Protein AF-A0A7L7MHA6-F1 (afdb_monomer_lite)

Structure (mmCIF, N/CA/C/O backbone):
data_AF-A0A7L7MHA6-F1
#
_entry.id   AF-A0A7L7MHA6-F1
#
loop_
_atom_site.group_PDB
_atom_site.id
_atom_site.type_symbol
_atom_site.label_atom_id
_atom_site.label_alt_id
_atom_site.label_comp_id
_atom_site.label_asym_id
_atom_site.label_entity_id
_atom_site.label_seq_id
_atom_site.pdbx_PDB_ins_code
_atom_site.Cartn_x
_atom_site.Cartn_y
_atom_site.Cartn_z
_atom_site.occupancy
_atom_site.B_iso_or_equiv
_atom_site.auth_seq_id
_atom_site.auth_comp_id
_atom_site.auth_asym_id
_atom_site.auth_atom_id
_atom_site.pdbx_PDB_model_num
ATOM 1 N N . MET A 1 1 ? -14.123 4.229 49.624 1.00 53.19 1 MET A N 1
ATOM 2 C CA . MET A 1 1 ? -13.532 3.189 50.498 1.00 53.19 1 MET A CA 1
ATOM 3 C C . MET A 1 1 ? -14.269 1.870 50.294 1.00 53.19 1 MET A C 1
ATOM 5 O O . MET A 1 1 ? -15.414 1.787 50.707 1.00 53.19 1 MET A O 1
ATOM 9 N N . ARG A 1 2 ? -13.639 0.883 49.641 1.00 53.72 2 ARG A N 1
ATOM 10 C CA . ARG A 1 2 ? -13.770 -0.579 49.857 1.00 53.72 2 ARG A CA 1
ATOM 11 C C . ARG A 1 2 ? -12.946 -1.279 48.768 1.00 53.72 2 ARG A C 1
ATOM 13 O O . ARG A 1 2 ? -13.326 -1.307 47.606 1.00 53.72 2 ARG A O 1
ATOM 20 N N . ARG A 1 3 ? -11.752 -1.736 49.157 1.00 49.34 3 ARG A N 1
ATOM 21 C CA . ARG A 1 3 ? -10.832 -2.539 48.341 1.00 49.34 3 ARG A CA 1
ATOM 22 C C . ARG A 1 3 ? -11.355 -3.977 48.310 1.00 49.34 3 ARG A C 1
ATOM 24 O O . ARG A 1 3 ? -11.508 -4.565 49.376 1.00 49.34 3 ARG A O 1
ATOM 31 N N . ALA A 1 4 ? -11.602 -4.529 47.125 1.00 61.78 4 ALA A N 1
ATOM 32 C CA . ALA A 1 4 ? -11.826 -5.961 46.944 1.00 61.78 4 ALA A CA 1
ATOM 33 C C . ALA A 1 4 ? -10.482 -6.647 46.658 1.00 61.78 4 ALA A C 1
ATOM 35 O O . ALA A 1 4 ? -9.673 -6.166 45.863 1.00 61.78 4 ALA A O 1
ATOM 36 N N . ALA A 1 5 ? -10.224 -7.715 47.406 1.00 61.81 5 ALA A N 1
ATOM 37 C CA . ALA A 1 5 ? -8.954 -8.414 47.489 1.00 61.81 5 ALA A CA 1
ATOM 38 C C . ALA A 1 5 ? -8.657 -9.245 46.231 1.00 61.81 5 ALA A C 1
ATOM 40 O O . ALA A 1 5 ? -9.537 -9.872 45.651 1.00 61.81 5 ALA A O 1
ATOM 41 N N . ARG A 1 6 ? -7.376 -9.247 45.849 1.00 57.44 6 ARG A N 1
ATOM 42 C CA . ARG A 1 6 ? -6.776 -10.094 44.814 1.00 57.44 6 ARG A CA 1
ATOM 43 C C . ARG A 1 6 ? -6.698 -11.545 45.293 1.00 57.44 6 ARG A C 1
ATOM 45 O O . ARG A 1 6 ? -6.154 -11.796 46.366 1.00 57.44 6 ARG A O 1
ATOM 52 N N . THR A 1 7 ? -7.127 -12.484 44.457 1.00 69.00 7 THR A N 1
ATOM 53 C CA . THR A 1 7 ? -6.889 -13.924 44.637 1.00 69.00 7 THR A CA 1
ATOM 54 C C . THR A 1 7 ? -5.651 -14.338 43.827 1.00 69.00 7 THR A C 1
ATOM 56 O O . THR A 1 7 ? -5.608 -14.042 42.633 1.00 69.00 7 THR A O 1
ATOM 59 N N . PRO A 1 8 ? -4.637 -15.005 44.411 1.00 58.53 8 PRO A N 1
ATOM 60 C CA . PRO A 1 8 ? -3.516 -15.553 43.653 1.00 58.53 8 PRO A CA 1
ATOM 61 C C . PRO A 1 8 ? -3.825 -16.994 43.217 1.00 58.53 8 PRO A C 1
ATOM 63 O O . PRO A 1 8 ? -3.957 -17.883 44.056 1.00 58.53 8 PRO A O 1
ATOM 66 N N . ALA A 1 9 ? -3.936 -17.233 41.907 1.00 61.09 9 ALA A N 1
ATOM 67 C CA . ALA A 1 9 ? -4.010 -18.583 41.348 1.00 61.09 9 ALA A CA 1
ATOM 68 C C . ALA A 1 9 ? -2.600 -19.137 41.076 1.00 61.09 9 ALA A C 1
ATOM 70 O O . ALA A 1 9 ? -1.682 -18.420 40.680 1.00 61.09 9 ALA A O 1
ATOM 71 N N . ALA A 1 10 ? -2.452 -20.420 41.383 1.00 62.38 10 ALA A N 1
ATOM 72 C CA . ALA A 1 10 ? -1.222 -21.138 41.667 1.00 62.38 10 ALA A CA 1
ATOM 73 C C . ALA A 1 10 ? -0.266 -21.327 40.473 1.00 62.38 10 ALA A C 1
ATOM 75 O O . ALA A 1 10 ? -0.674 -21.528 39.333 1.00 62.38 10 ALA A O 1
ATOM 76 N N . ARG A 1 11 ? 1.036 -21.334 40.791 1.00 56.84 11 ARG A N 1
ATOM 77 C CA . ARG A 1 11 ? 2.143 -21.756 39.921 1.00 56.84 11 ARG A CA 1
ATOM 78 C C . ARG A 1 11 ? 2.151 -23.280 39.772 1.00 56.84 11 ARG A C 1
ATOM 80 O O . ARG A 1 11 ? 2.326 -23.988 40.762 1.00 56.84 11 ARG A O 1
ATOM 87 N N . THR A 1 12 ? 2.057 -23.771 38.543 1.00 67.75 12 THR A N 1
ATOM 88 C CA . THR A 1 12 ? 2.271 -25.185 38.200 1.00 67.75 12 THR A CA 1
ATOM 89 C C . THR A 1 12 ? 3.776 -25.502 38.133 1.00 67.75 12 THR A C 1
ATOM 91 O O . THR A 1 12 ? 4.526 -24.721 37.541 1.00 67.75 12 THR A O 1
ATOM 94 N N . PRO A 1 13 ? 4.260 -26.612 38.724 1.00 58.75 13 PRO A N 1
ATOM 95 C CA . PRO A 1 13 ? 5.671 -26.986 38.681 1.00 58.75 13 PRO A CA 1
ATOM 96 C C . PRO A 1 13 ? 6.078 -27.648 37.353 1.00 58.75 13 PRO A C 1
ATOM 98 O O . PRO A 1 13 ? 5.330 -28.408 36.745 1.00 58.75 13 PRO A O 1
ATOM 101 N N . ALA A 1 14 ? 7.315 -27.354 36.947 1.00 57.66 14 ALA A N 1
ATOM 102 C CA . ALA A 1 14 ? 7.995 -27.835 35.752 1.00 57.66 14 ALA A CA 1
ATOM 103 C C . ALA A 1 14 ? 8.242 -29.356 35.761 1.00 57.66 14 ALA A C 1
ATOM 105 O O . ALA A 1 14 ? 8.833 -29.896 36.700 1.00 57.66 14 ALA A O 1
ATOM 106 N N . ALA A 1 15 ? 7.879 -30.030 34.668 1.00 62.50 15 ALA A N 1
ATOM 107 C CA . ALA A 1 15 ? 8.282 -31.405 34.401 1.00 62.50 15 ALA A CA 1
ATOM 108 C C . ALA A 1 15 ? 9.735 -31.431 33.896 1.00 62.50 15 ALA A C 1
ATOM 110 O O . ALA A 1 15 ? 10.049 -30.965 32.802 1.00 62.50 15 ALA A O 1
ATOM 111 N N . ARG A 1 16 ? 10.637 -31.963 34.726 1.00 61.16 16 ARG A N 1
ATOM 112 C CA . ARG A 1 16 ? 12.035 -32.242 34.381 1.00 61.16 16 ARG A CA 1
ATOM 113 C C . ARG A 1 16 ? 12.099 -33.526 33.555 1.00 61.16 16 ARG A C 1
ATOM 115 O O . ARG A 1 16 ? 11.860 -34.607 34.085 1.00 61.16 16 ARG A O 1
ATOM 122 N N . THR A 1 17 ? 12.449 -33.423 32.279 1.00 64.69 17 THR A N 1
ATOM 123 C CA . THR A 1 17 ? 12.765 -34.586 31.442 1.00 64.69 17 THR A CA 1
ATOM 124 C C . THR A 1 17 ? 14.089 -35.233 31.876 1.00 64.69 17 THR A C 1
ATOM 126 O O . THR A 1 17 ? 15.072 -34.517 32.095 1.00 64.69 17 THR A O 1
ATOM 129 N N . PRO A 1 18 ? 14.152 -36.571 32.001 1.00 63.28 18 PRO A N 1
ATOM 130 C CA . PRO A 1 18 ? 15.368 -37.279 32.382 1.00 63.28 18 PRO A CA 1
ATOM 131 C C . PRO A 1 18 ? 16.416 -37.255 31.261 1.00 63.28 18 PRO A C 1
ATOM 133 O O . PRO A 1 18 ? 16.149 -37.603 30.114 1.00 63.28 18 PRO A O 1
ATOM 136 N N . VAL A 1 19 ? 17.642 -36.875 31.627 1.00 62.72 19 VAL A N 1
ATOM 137 C CA . VAL A 1 19 ? 18.850 -36.974 30.798 1.00 62.72 19 VAL A CA 1
ATOM 138 C C . VAL A 1 19 ? 19.234 -38.448 30.659 1.00 62.72 19 VAL A C 1
ATOM 140 O O . VAL A 1 19 ? 19.739 -39.060 31.602 1.00 62.72 19 VAL A O 1
ATOM 143 N N . THR A 1 20 ? 19.026 -39.034 29.481 1.00 64.56 20 THR A N 1
ATOM 144 C CA . THR A 1 20 ? 19.555 -40.363 29.151 1.00 64.56 20 THR A CA 1
ATOM 145 C C . THR A 1 20 ? 21.064 -40.284 28.925 1.00 64.56 20 THR A 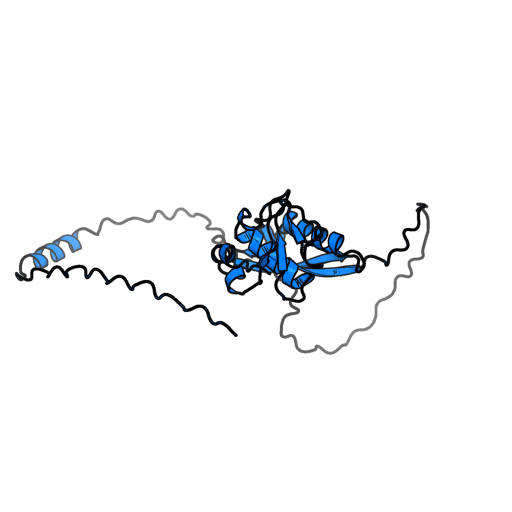C 1
ATOM 147 O O . THR A 1 20 ? 21.548 -39.603 28.018 1.00 64.56 20 THR A O 1
ATOM 150 N N . ARG A 1 21 ? 21.819 -40.984 29.780 1.00 59.03 21 ARG A N 1
ATOM 151 C CA . ARG A 1 21 ? 23.277 -41.130 29.702 1.00 59.03 21 ARG A CA 1
ATOM 152 C C . ARG A 1 21 ? 23.676 -41.912 28.447 1.00 59.03 21 ARG A C 1
ATOM 154 O O . ARG A 1 21 ? 23.156 -42.992 28.189 1.00 59.03 21 ARG A O 1
ATOM 161 N N . ARG A 1 22 ? 24.648 -41.372 27.708 1.00 59.47 22 ARG A N 1
ATOM 162 C CA . ARG A 1 22 ? 25.319 -42.027 26.576 1.00 59.47 22 ARG A CA 1
ATOM 163 C C . ARG A 1 22 ? 26.120 -43.249 27.057 1.00 59.47 22 ARG A C 1
ATOM 165 O O . ARG A 1 22 ? 26.897 -43.089 28.001 1.00 59.47 22 ARG A O 1
ATOM 172 N N . PRO A 1 23 ? 26.026 -44.423 26.408 1.00 57.78 23 PRO A N 1
ATOM 173 C CA . PRO A 1 23 ? 27.001 -45.481 26.616 1.00 57.78 23 PRO A CA 1
ATOM 174 C C . PRO A 1 23 ? 28.317 -45.124 25.910 1.00 57.78 23 PRO A C 1
ATOM 176 O O . PRO A 1 23 ? 28.360 -44.852 24.712 1.00 57.78 23 PRO A O 1
ATOM 179 N N . ALA A 1 24 ? 29.393 -45.107 26.692 1.00 62.38 24 ALA A N 1
ATOM 180 C CA . ALA A 1 24 ? 30.767 -45.096 26.215 1.00 62.38 24 ALA A CA 1
ATOM 181 C C . ALA A 1 24 ? 31.280 -46.535 26.036 1.00 62.38 24 ALA A C 1
ATOM 183 O O . ALA A 1 24 ? 30.787 -47.453 26.686 1.00 62.38 24 ALA A O 1
ATOM 184 N N . THR A 1 25 ? 32.368 -46.662 25.265 1.00 58.56 25 THR A N 1
ATOM 185 C CA . THR A 1 25 ? 33.245 -47.834 25.027 1.00 58.56 25 THR A CA 1
ATOM 186 C C . THR A 1 25 ? 32.768 -48.818 23.941 1.00 58.56 25 THR A C 1
ATOM 188 O O . THR A 1 25 ? 31.611 -49.194 23.914 1.00 58.56 25 THR A O 1
ATOM 191 N N . ARG A 1 26 ? 33.593 -49.270 22.978 1.00 57.97 26 ARG A N 1
ATOM 192 C CA . ARG A 1 26 ? 35.048 -49.525 22.976 1.00 57.97 26 ARG A CA 1
ATOM 193 C C . ARG A 1 26 ? 35.703 -49.235 21.604 1.00 57.97 26 ARG A C 1
ATOM 195 O O . ARG A 1 26 ? 35.241 -49.719 20.586 1.00 57.97 26 ARG A O 1
ATOM 202 N N . ARG A 1 27 ? 36.780 -48.442 21.673 1.00 59.25 27 ARG A N 1
ATOM 203 C CA . ARG A 1 27 ? 38.099 -48.426 20.992 1.00 59.25 27 ARG A CA 1
ATOM 204 C C . ARG A 1 27 ? 38.388 -49.106 19.620 1.00 59.25 27 ARG A C 1
ATOM 206 O O . ARG A 1 27 ? 37.719 -50.043 19.212 1.00 59.25 27 ARG A O 1
ATOM 213 N N . PRO A 1 28 ? 39.457 -48.629 18.934 1.00 56.91 28 PRO A N 1
ATOM 214 C CA . PRO A 1 28 ? 39.525 -48.417 17.489 1.00 56.91 28 PRO A CA 1
ATOM 215 C C . PRO A 1 28 ? 40.656 -49.215 16.815 1.00 56.91 28 PRO A C 1
ATOM 217 O O . PRO A 1 28 ? 41.817 -49.016 17.144 1.00 56.91 28 PRO A O 1
ATOM 220 N N . VAL A 1 29 ? 40.349 -50.069 15.836 1.00 55.62 29 VAL A N 1
ATOM 221 C CA . VAL A 1 29 ? 41.373 -50.632 14.920 1.00 55.62 29 VAL A CA 1
ATOM 222 C C . VAL A 1 29 ? 40.807 -50.881 13.512 1.00 55.62 29 VAL A C 1
ATOM 224 O O . VAL A 1 29 ? 41.527 -50.753 12.531 1.00 55.62 29 VAL A O 1
ATOM 227 N N . ALA A 1 30 ? 39.501 -51.132 13.363 1.00 52.25 30 ALA A N 1
ATOM 228 C CA . ALA A 1 30 ? 38.914 -51.475 12.060 1.00 52.25 30 ALA A CA 1
ATOM 229 C C . ALA A 1 30 ? 38.707 -50.287 11.089 1.00 52.25 30 ALA A C 1
ATOM 231 O O . ALA A 1 30 ? 38.593 -50.495 9.885 1.00 52.25 30 ALA A O 1
ATOM 232 N N . ALA A 1 31 ? 38.673 -49.039 11.574 1.00 53.34 31 ALA A N 1
ATOM 233 C CA . A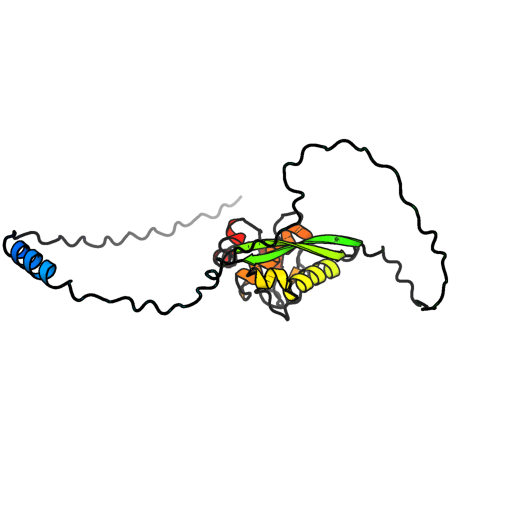LA A 1 31 ? 38.308 -47.880 10.745 1.00 53.34 31 ALA A CA 1
ATOM 234 C C . ALA A 1 31 ? 39.424 -47.391 9.797 1.00 53.34 31 ALA A C 1
ATOM 236 O O . ALA A 1 31 ? 39.133 -46.738 8.798 1.00 53.34 31 ALA A O 1
ATOM 237 N N . LEU A 1 32 ? 40.692 -47.719 10.067 1.00 54.00 32 LEU A N 1
ATOM 238 C CA . LEU A 1 32 ? 41.818 -47.267 9.237 1.00 54.00 32 LEU A CA 1
ATOM 239 C C . LEU A 1 32 ? 41.976 -48.067 7.932 1.00 54.00 32 LEU A C 1
ATOM 241 O O . LEU A 1 32 ? 42.524 -47.539 6.970 1.00 54.00 32 LEU A O 1
ATOM 245 N N . LEU A 1 33 ? 41.446 -49.293 7.853 1.00 53.38 33 LEU A N 1
ATOM 246 C CA . LEU A 1 33 ? 41.541 -50.114 6.638 1.00 53.38 33 LEU A CA 1
ATOM 247 C C . LEU A 1 33 ? 40.458 -49.785 5.595 1.00 53.38 33 LEU A C 1
ATOM 249 O O . LEU A 1 33 ? 40.682 -49.983 4.405 1.00 53.38 33 LEU A O 1
ATOM 253 N N . VAL A 1 34 ? 39.318 -49.215 6.004 1.00 56.47 34 VAL A N 1
ATOM 254 C CA . VAL A 1 34 ? 38.245 -48.810 5.073 1.00 56.47 34 VAL A CA 1
ATOM 255 C C . VAL A 1 34 ? 38.573 -47.483 4.372 1.00 56.47 34 VAL A C 1
ATOM 257 O O . VAL A 1 34 ? 38.298 -47.332 3.184 1.00 56.47 34 VAL A O 1
ATOM 260 N N . ALA A 1 35 ? 39.229 -46.541 5.060 1.00 55.06 35 ALA A N 1
ATOM 261 C CA . ALA A 1 35 ? 39.591 -45.243 4.480 1.00 55.06 35 ALA A CA 1
ATOM 262 C C . ALA A 1 35 ? 40.623 -45.350 3.337 1.00 55.06 35 ALA A C 1
ATOM 264 O O . ALA A 1 35 ? 40.561 -44.579 2.382 1.00 55.06 35 ALA A O 1
ATOM 265 N N . ALA A 1 36 ? 41.535 -46.327 3.391 1.00 56.12 36 ALA A N 1
ATOM 266 C CA . ALA A 1 36 ? 42.535 -46.532 2.341 1.00 56.12 36 ALA A CA 1
ATOM 267 C C . ALA A 1 36 ? 41.949 -47.166 1.063 1.00 56.12 36 ALA A C 1
ATOM 269 O O . ALA A 1 36 ? 42.445 -46.906 -0.030 1.00 56.12 36 ALA A O 1
ATOM 270 N N . ALA A 1 37 ? 40.873 -47.955 1.174 1.00 55.59 37 ALA A N 1
ATOM 271 C CA . ALA A 1 37 ? 40.256 -48.622 0.027 1.00 55.59 37 ALA A CA 1
ATOM 272 C C . ALA A 1 37 ? 39.329 -47.700 -0.794 1.00 55.59 37 ALA A C 1
ATOM 274 O O . ALA A 1 37 ? 39.244 -47.856 -2.010 1.00 55.59 37 ALA A O 1
ATOM 275 N N . LEU A 1 38 ? 38.670 -46.706 -0.176 1.00 54.19 38 LEU A N 1
ATOM 276 C CA . LEU A 1 38 ? 37.788 -45.778 -0.906 1.00 54.19 38 LEU A CA 1
ATOM 277 C C . LEU A 1 38 ? 38.531 -44.704 -1.721 1.00 54.19 38 LEU A C 1
ATOM 279 O O . LEU A 1 38 ? 37.961 -44.175 -2.673 1.00 54.19 38 LEU A O 1
ATOM 283 N N . ALA A 1 39 ? 39.794 -44.400 -1.408 1.00 55.56 39 ALA A N 1
ATOM 284 C CA . ALA A 1 39 ? 40.564 -43.387 -2.139 1.00 55.56 39 ALA A CA 1
ATOM 285 C C . ALA A 1 39 ? 41.025 -43.847 -3.540 1.00 55.56 39 ALA A C 1
ATOM 287 O O . ALA A 1 39 ? 41.376 -43.016 -4.373 1.00 55.56 39 ALA A O 1
ATOM 288 N N . ALA A 1 40 ? 41.010 -45.154 -3.826 1.00 56.97 40 ALA A N 1
ATOM 289 C CA . ALA A 1 40 ? 41.520 -45.705 -5.085 1.00 56.97 40 ALA A CA 1
ATOM 290 C C . ALA A 1 40 ? 40.460 -45.849 -6.200 1.00 56.97 40 ALA A C 1
ATOM 292 O O . ALA A 1 40 ? 40.808 -46.221 -7.318 1.00 56.97 40 ALA A O 1
ATOM 293 N N . ALA A 1 41 ? 39.180 -45.553 -5.929 1.00 57.66 41 ALA A N 1
ATOM 294 C CA . ALA A 1 41 ? 38.077 -45.775 -6.876 1.00 57.66 41 ALA A CA 1
ATOM 295 C C . ALA A 1 41 ? 37.445 -44.489 -7.450 1.00 57.66 41 ALA A C 1
ATOM 297 O O . ALA A 1 41 ? 36.505 -44.570 -8.239 1.00 57.66 41 ALA A O 1
ATOM 298 N N . SER A 1 42 ? 37.953 -43.297 -7.120 1.00 59.66 42 SER A N 1
ATOM 299 C CA . SER A 1 42 ? 37.482 -42.031 -7.705 1.00 59.66 42 SER A CA 1
ATOM 300 C C . SER A 1 42 ? 38.404 -41.569 -8.838 1.00 59.66 42 SER A C 1
ATOM 302 O O . SER A 1 42 ? 39.138 -40.591 -8.706 1.00 59.66 42 SER A O 1
ATOM 304 N N . GLY A 1 43 ? 38.396 -42.309 -9.946 1.00 62.75 43 GLY A N 1
ATOM 305 C CA . GLY A 1 43 ? 39.241 -42.034 -11.111 1.00 62.75 43 GLY A CA 1
ATOM 306 C C . GLY A 1 43 ? 38.618 -42.433 -12.448 1.00 62.75 43 GLY A C 1
ATOM 307 O O . GLY A 1 43 ? 39.346 -42.720 -13.389 1.00 62.75 43 GLY A O 1
ATOM 308 N N . CYS A 1 44 ? 37.287 -42.477 -12.558 1.00 63.41 44 CYS A N 1
ATOM 309 C CA . CYS A 1 44 ? 36.627 -42.495 -13.865 1.00 63.41 44 CYS A CA 1
ATOM 310 C C . CYS A 1 44 ? 36.462 -41.050 -14.343 1.00 63.41 44 CYS A C 1
ATOM 312 O O . CYS A 1 44 ? 35.652 -40.291 -13.815 1.00 63.41 44 CYS A O 1
ATOM 314 N N . GLY A 1 45 ? 37.291 -40.670 -15.315 1.00 62.41 45 GLY A N 1
ATOM 315 C CA . GLY A 1 45 ? 37.317 -39.342 -15.909 1.00 62.41 45 GLY A CA 1
ATOM 316 C C . GLY A 1 45 ? 35.982 -38.961 -16.541 1.00 62.41 45 GLY A C 1
ATOM 317 O O . GLY A 1 45 ? 35.593 -39.499 -17.577 1.00 62.41 45 GLY A O 1
ATOM 318 N N . ILE A 1 46 ? 35.318 -37.967 -15.955 1.00 59.91 46 ILE A N 1
ATOM 319 C CA . ILE A 1 46 ? 34.267 -37.217 -16.636 1.00 59.91 46 ILE A CA 1
ATOM 320 C C . ILE A 1 46 ? 34.994 -36.337 -17.657 1.00 59.91 46 ILE A C 1
ATOM 322 O O . ILE A 1 46 ? 35.565 -35.302 -17.312 1.00 59.91 46 ILE A O 1
ATOM 326 N N . ARG A 1 47 ? 35.020 -36.755 -18.927 1.00 61.31 47 ARG A N 1
ATOM 327 C CA . ARG A 1 47 ? 35.319 -35.817 -20.011 1.00 61.31 47 ARG A CA 1
ATOM 328 C C . ARG A 1 47 ? 34.149 -34.846 -20.069 1.00 61.31 47 ARG A C 1
ATOM 330 O O . ARG A 1 47 ? 33.072 -35.218 -20.523 1.00 61.31 47 ARG A O 1
ATOM 337 N N . ALA A 1 48 ? 34.355 -33.618 -19.602 1.00 60.19 48 ALA A N 1
ATOM 338 C CA . ALA A 1 48 ? 33.463 -32.522 -19.934 1.00 60.19 48 ALA A CA 1
ATOM 339 C C . ALA A 1 48 ? 33.476 -32.391 -21.460 1.00 60.19 48 ALA A C 1
ATOM 341 O O . ALA A 1 48 ? 34.456 -31.942 -22.052 1.00 60.19 48 ALA A O 1
ATOM 342 N N . THR A 1 49 ? 32.421 -32.864 -22.115 1.00 52.94 49 THR A N 1
ATOM 343 C CA . THR A 1 49 ? 32.180 -32.539 -23.513 1.00 52.94 49 THR A CA 1
ATOM 344 C C . THR A 1 49 ? 31.835 -31.060 -23.527 1.00 52.94 49 THR A C 1
ATOM 346 O O . THR A 1 49 ? 30.715 -30.679 -23.188 1.00 52.94 49 THR A O 1
ATOM 349 N N . SER A 1 50 ? 32.827 -30.222 -23.827 1.00 55.19 50 SER A N 1
ATOM 350 C CA . SER A 1 50 ? 32.650 -28.795 -24.058 1.00 55.19 50 SER A CA 1
ATOM 351 C C . SER A 1 50 ? 31.815 -28.621 -25.322 1.00 55.19 50 SER A C 1
ATOM 353 O O . SER A 1 50 ? 32.340 -28.437 -26.420 1.00 55.19 50 SER A O 1
ATOM 355 N N . VAL A 1 51 ? 30.499 -28.747 -25.183 1.00 61.91 51 VAL A N 1
ATOM 356 C CA . VAL A 1 51 ? 29.582 -28.173 -26.157 1.00 61.91 51 VAL A CA 1
ATOM 357 C C . VAL A 1 51 ? 29.797 -26.662 -26.050 1.00 61.91 51 VAL A C 1
ATOM 359 O O . VAL A 1 51 ? 29.734 -26.144 -24.931 1.00 61.91 51 VAL A O 1
ATOM 362 N N . PRO A 1 52 ? 30.096 -25.952 -27.150 1.00 52.25 52 PRO A N 1
ATOM 363 C CA . PRO A 1 52 ? 30.132 -24.501 -27.151 1.00 52.25 52 PRO A CA 1
ATOM 364 C C . PRO A 1 52 ? 28.687 -24.023 -27.024 1.00 52.25 52 PRO A C 1
ATOM 366 O O . PRO A 1 52 ? 28.031 -23.683 -28.004 1.00 52.25 52 PRO A O 1
ATOM 369 N N . VAL A 1 53 ? 28.154 -24.075 -25.806 1.00 63.81 53 VAL A N 1
ATOM 370 C CA . VAL A 1 53 ? 27.034 -23.221 -25.466 1.00 63.81 53 VAL A CA 1
ATOM 371 C C . VAL A 1 53 ? 27.640 -21.836 -25.384 1.00 63.81 53 VAL A C 1
ATOM 373 O O . VAL A 1 53 ? 28.523 -21.572 -24.566 1.00 63.81 53 VAL A O 1
ATOM 376 N N . ASP A 1 54 ? 27.228 -20.990 -26.317 1.00 59.16 54 ASP A N 1
ATOM 377 C CA . ASP A 1 54 ? 27.302 -19.553 -26.154 1.00 59.16 54 ASP A CA 1
ATOM 378 C C . ASP A 1 54 ? 26.538 -19.247 -24.865 1.00 59.16 54 ASP A C 1
ATOM 380 O O . ASP A 1 54 ? 25.309 -19.150 -24.835 1.00 59.16 54 ASP A O 1
ATOM 384 N N . ALA A 1 55 ? 27.266 -19.278 -23.750 1.00 58.88 55 ALA A N 1
ATOM 385 C CA . ALA A 1 55 ? 26.778 -18.873 -22.456 1.00 58.88 55 ALA A CA 1
ATOM 386 C C . ALA A 1 55 ? 26.652 -17.356 -22.537 1.00 58.88 55 ALA A C 1
ATOM 388 O O . ALA A 1 55 ? 27.497 -16.617 -22.028 1.00 58.88 55 ALA A O 1
ATOM 389 N N . GLY A 1 56 ? 25.591 -16.904 -23.213 1.00 60.47 56 GLY A N 1
ATOM 390 C CA . GLY A 1 56 ? 25.071 -15.563 -23.033 1.00 60.47 56 GLY A CA 1
ATOM 391 C C . GLY A 1 56 ? 25.054 -15.272 -21.536 1.00 60.47 56 GLY A C 1
ATOM 392 O O . GLY A 1 56 ? 24.824 -16.185 -20.736 1.00 60.47 56 GLY A O 1
ATOM 393 N N . ALA A 1 57 ? 25.404 -14.034 -21.178 1.00 59.56 57 ALA A N 1
ATOM 394 C CA . ALA A 1 57 ? 25.622 -13.605 -19.801 1.00 59.56 57 ALA A CA 1
ATOM 395 C C . ALA A 1 57 ? 24.666 -14.321 -18.834 1.00 59.56 57 ALA A C 1
ATOM 397 O O . ALA A 1 57 ? 23.452 -14.303 -19.049 1.00 59.56 57 ALA A O 1
ATOM 398 N N . ALA A 1 58 ? 25.215 -14.978 -17.800 1.00 48.06 58 ALA A N 1
ATOM 399 C CA . ALA A 1 58 ? 24.413 -15.600 -16.748 1.00 48.06 58 ALA A CA 1
ATOM 400 C C . ALA A 1 58 ? 23.299 -14.623 -16.346 1.00 48.06 58 ALA A C 1
ATOM 402 O O . ALA A 1 58 ? 23.633 -13.443 -16.192 1.00 48.06 58 ALA A O 1
ATOM 403 N N . PRO A 1 59 ? 22.023 -15.054 -16.203 1.00 45.91 59 PRO A N 1
ATOM 404 C CA . PRO A 1 59 ? 20.950 -14.145 -15.831 1.00 45.91 59 PRO A CA 1
ATOM 405 C C . PRO A 1 59 ? 21.403 -13.440 -14.562 1.00 45.91 59 PRO A C 1
ATOM 407 O O . PRO A 1 59 ? 21.596 -14.062 -13.511 1.00 45.91 59 PRO A O 1
ATOM 410 N N . SER A 1 60 ? 21.713 -12.156 -14.713 1.00 55.12 60 SER A N 1
ATOM 411 C CA . SER A 1 60 ? 22.175 -11.313 -13.634 1.00 55.12 60 SER A CA 1
ATOM 412 C C . SER A 1 60 ? 21.139 -11.449 -12.535 1.00 55.12 60 SER A C 1
ATOM 414 O O . SER A 1 60 ? 19.936 -11.427 -12.800 1.00 55.12 60 SER A O 1
ATOM 416 N N . ARG A 1 61 ? 21.600 -11.664 -11.297 1.00 56.62 61 ARG A N 1
ATOM 417 C CA . ARG A 1 61 ? 20.723 -11.604 -10.129 1.00 56.62 61 ARG A CA 1
ATOM 418 C C . ARG A 1 61 ? 19.980 -10.292 -10.261 1.00 56.62 61 ARG A C 1
ATOM 420 O O . ARG A 1 61 ? 20.621 -9.244 -10.202 1.00 56.62 61 ARG A O 1
ATOM 427 N N . VAL A 1 62 ? 18.685 -10.376 -10.533 1.00 56.81 62 VAL A N 1
ATOM 428 C CA . VAL A 1 62 ? 17.830 -9.216 -10.700 1.00 56.81 62 VAL A CA 1
ATOM 429 C C . VAL A 1 62 ? 17.794 -8.550 -9.329 1.00 56.81 62 VAL A C 1
ATOM 431 O O . VAL A 1 62 ? 17.045 -8.914 -8.426 1.00 56.81 62 VAL A O 1
ATOM 434 N N . SER A 1 63 ? 18.758 -7.668 -9.104 1.00 70.62 63 SER A N 1
ATOM 435 C CA . SER A 1 63 ? 18.726 -6.717 -8.019 1.00 70.62 63 SER A CA 1
ATOM 436 C C . SER A 1 63 ? 17.587 -5.791 -8.388 1.00 70.62 63 SER A C 1
ATOM 438 O O . SER A 1 63 ? 17.602 -5.267 -9.500 1.00 70.62 63 SER A O 1
ATOM 440 N N . CYS A 1 64 ? 16.608 -5.606 -7.499 1.00 81.62 64 CYS A N 1
ATOM 441 C CA . CYS A 1 64 ? 15.547 -4.618 -7.685 1.00 81.62 64 CYS A CA 1
ATOM 442 C C . CYS A 1 64 ? 16.128 -3.200 -7.531 1.00 81.62 64 CYS A C 1
ATOM 444 O O . CYS A 1 64 ? 15.832 -2.434 -6.616 1.00 81.62 64 CYS A O 1
ATOM 446 N N . THR A 1 65 ? 17.047 -2.900 -8.436 1.00 73.12 65 THR A N 1
ATOM 447 C CA . THR A 1 65 ? 17.645 -1.625 -8.748 1.00 73.12 65 THR A CA 1
ATOM 448 C C . THR A 1 65 ? 17.018 -1.272 -10.079 1.00 73.12 65 THR A C 1
ATOM 450 O O . THR A 1 65 ? 17.445 -1.735 -11.132 1.00 73.12 65 THR A O 1
ATOM 453 N N . THR A 1 66 ? 15.968 -0.465 -10.033 1.00 58.47 66 THR A N 1
ATOM 454 C CA . THR A 1 66 ? 15.784 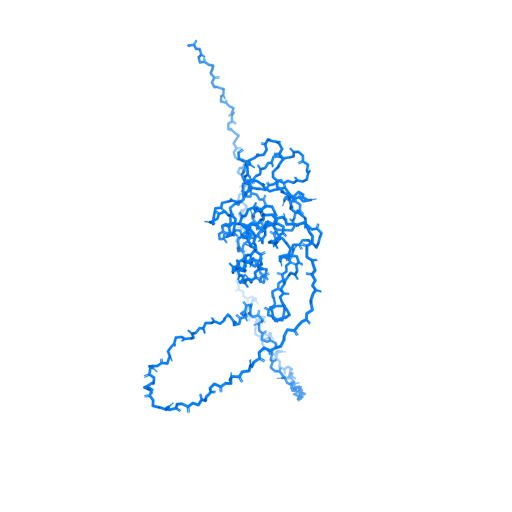0.491 -11.115 1.00 58.47 66 THR A CA 1
ATOM 455 C C . THR A 1 66 ? 16.790 1.609 -10.861 1.00 58.47 66 THR A C 1
ATOM 457 O O . THR A 1 66 ? 16.945 1.994 -9.695 1.00 58.47 66 THR A O 1
ATOM 460 N N . PRO A 1 67 ? 17.520 2.108 -11.870 1.00 51.22 67 PRO A N 1
ATOM 461 C CA . PRO A 1 67 ? 18.233 3.360 -11.703 1.00 51.22 67 PRO A CA 1
ATOM 462 C C . PRO A 1 67 ? 17.173 4.419 -11.401 1.00 51.22 67 PRO A C 1
ATOM 464 O O . PRO A 1 67 ? 16.428 4.839 -12.278 1.00 51.22 67 PRO A O 1
ATOM 467 N N . SER A 1 68 ? 17.041 4.782 -10.130 1.00 46.09 68 SER A N 1
ATOM 468 C CA . SER A 1 68 ? 16.518 6.094 -9.796 1.00 46.09 68 SER A CA 1
ATOM 469 C C . SER A 1 68 ? 17.506 7.088 -10.398 1.00 46.09 68 SER A C 1
ATOM 471 O O . SER A 1 68 ? 18.714 6.860 -10.314 1.00 46.09 68 SER A O 1
ATOM 473 N N . GLU A 1 69 ? 17.019 8.140 -11.048 1.00 50.91 69 GLU A N 1
ATOM 474 C CA . GLU A 1 69 ? 17.834 9.289 -11.438 1.00 50.91 69 GLU A CA 1
ATOM 475 C C . GLU A 1 69 ? 18.498 9.896 -10.191 1.00 50.91 69 GLU A C 1
ATOM 477 O O . GLU A 1 69 ? 17.980 10.808 -9.556 1.00 50.91 69 GLU A O 1
ATOM 482 N N . ASP A 1 70 ? 19.653 9.345 -9.828 1.00 32.94 70 ASP A N 1
ATOM 483 C CA . ASP A 1 70 ? 20.673 9.993 -9.024 1.00 32.94 70 ASP A CA 1
ATOM 484 C C . ASP A 1 70 ? 21.497 10.865 -9.985 1.00 32.94 70 ASP A C 1
ATOM 486 O O . ASP A 1 70 ? 22.156 10.325 -10.885 1.00 32.94 70 ASP A O 1
ATOM 490 N N . PRO A 1 71 ? 21.522 12.203 -9.836 1.00 50.59 71 PRO A N 1
ATOM 491 C CA . PRO A 1 71 ? 22.616 12.990 -10.379 1.00 50.59 71 PRO A CA 1
ATOM 492 C C . PRO A 1 71 ? 23.888 12.540 -9.650 1.00 50.59 71 PRO A C 1
ATOM 494 O O . PRO A 1 71 ? 24.130 12.899 -8.499 1.00 50.59 71 PRO A O 1
ATOM 497 N N . GLY A 1 72 ? 24.652 11.663 -10.304 1.00 39.22 72 GLY A N 1
ATOM 498 C CA . GLY A 1 72 ? 25.769 10.950 -9.692 1.00 39.22 72 GLY A CA 1
ATOM 499 C C . GLY A 1 72 ? 26.795 11.867 -9.004 1.00 39.22 72 GLY A C 1
ATOM 500 O O . GLY A 1 72 ? 27.018 13.002 -9.437 1.00 39.22 72 GLY A O 1
ATOM 501 N N . PRO A 1 73 ? 27.473 11.386 -7.947 1.00 56.69 73 PRO A N 1
ATOM 502 C CA . PRO A 1 73 ? 28.510 12.154 -7.282 1.00 56.69 73 PRO A CA 1
ATOM 503 C C . PRO A 1 73 ? 29.769 12.203 -8.158 1.00 56.69 73 PRO A C 1
ATOM 505 O O . PRO A 1 73 ? 30.482 11.212 -8.301 1.00 56.69 73 PRO A O 1
ATOM 508 N N . GLY A 1 74 ? 30.069 13.387 -8.697 1.00 46.12 74 GLY A N 1
ATOM 509 C CA . GLY A 1 74 ? 31.421 13.749 -9.128 1.00 46.12 74 GLY A CA 1
ATOM 510 C C . GLY A 1 74 ? 31.628 13.928 -10.630 1.00 46.12 74 GLY A C 1
ATOM 511 O O . GLY A 1 74 ? 32.243 13.094 -11.285 1.00 46.12 74 GLY A O 1
ATOM 512 N N . ALA A 1 75 ? 31.271 15.107 -11.133 1.00 40.47 75 ALA A N 1
ATOM 513 C CA . ALA A 1 75 ? 32.063 15.777 -12.161 1.00 40.47 75 ALA A CA 1
ATOM 514 C C . ALA A 1 75 ? 32.408 17.186 -11.637 1.00 40.47 75 ALA A C 1
ATOM 516 O O . ALA A 1 75 ? 31.499 17.887 -11.185 1.00 40.47 75 ALA A O 1
ATOM 517 N N . PRO A 1 76 ? 33.687 17.613 -11.615 1.00 49.50 76 PRO A N 1
ATOM 518 C CA . PRO A 1 76 ? 34.033 18.982 -11.233 1.00 49.50 76 PRO A CA 1
ATOM 519 C C . PRO A 1 76 ? 33.440 19.981 -12.243 1.00 49.50 76 PRO A C 1
ATOM 521 O O . PRO A 1 76 ? 33.267 19.625 -13.412 1.00 49.50 76 PRO A O 1
ATOM 524 N N . PRO A 1 77 ? 33.137 21.229 -11.834 1.00 42.97 77 PRO A N 1
ATOM 525 C CA . PRO A 1 77 ? 32.532 22.207 -12.728 1.00 42.97 77 PRO A CA 1
ATOM 526 C C . PRO A 1 77 ? 33.490 22.536 -13.879 1.00 42.97 77 PRO A C 1
ATOM 528 O O . PRO A 1 77 ? 34.539 23.149 -13.680 1.00 42.97 77 PRO A O 1
ATOM 531 N N . ALA A 1 78 ? 33.118 22.131 -15.094 1.00 43.56 78 ALA A N 1
ATOM 532 C CA . ALA A 1 78 ? 33.716 22.649 -16.312 1.00 43.56 78 ALA A CA 1
ATOM 533 C C . ALA A 1 78 ? 33.205 24.080 -16.540 1.00 43.56 78 ALA A C 1
ATOM 535 O O . ALA A 1 78 ? 32.001 24.333 -16.565 1.00 43.56 78 ALA A O 1
ATOM 536 N N . SER A 1 79 ? 34.148 25.011 -16.674 1.00 43.06 79 SER A N 1
ATOM 537 C CA . SER A 1 79 ? 33.940 26.419 -17.012 1.00 43.06 79 SER A CA 1
ATOM 538 C C . SER A 1 79 ? 33.019 26.620 -18.224 1.00 43.06 79 SER A C 1
ATOM 540 O O . SER A 1 79 ? 33.169 25.905 -19.217 1.00 43.06 79 SER A O 1
ATOM 542 N N . PRO A 1 80 ? 32.141 27.643 -18.231 1.00 50.59 80 PRO A N 1
ATOM 543 C CA . PRO A 1 80 ? 31.368 27.975 -19.416 1.00 50.59 80 PRO A CA 1
ATOM 544 C C . PRO A 1 80 ? 32.224 28.777 -20.406 1.00 50.59 80 PRO A C 1
ATOM 546 O O . PRO A 1 80 ? 32.662 29.896 -20.141 1.00 50.59 80 PRO A O 1
ATOM 549 N N . SER A 1 81 ? 32.447 28.206 -21.583 1.00 46.47 81 SER A N 1
ATOM 550 C CA . SER A 1 81 ? 32.817 28.927 -22.801 1.00 46.47 81 SER A CA 1
ATOM 551 C C . SER A 1 81 ? 31.958 28.367 -23.924 1.00 46.47 81 SER A C 1
ATOM 553 O O . SER A 1 81 ? 32.068 27.186 -24.232 1.00 46.47 81 SER A O 1
ATOM 555 N N . GLY A 1 82 ? 31.087 29.192 -24.512 1.00 39.66 82 GLY A N 1
ATOM 556 C CA . GLY A 1 82 ? 30.331 28.792 -25.704 1.00 39.66 82 GLY A CA 1
ATOM 557 C C . GLY A 1 82 ? 28.921 29.362 -25.813 1.00 39.66 82 GLY A C 1
ATOM 558 O O . GLY A 1 82 ? 27.943 28.671 -25.571 1.00 39.66 82 GLY A O 1
ATOM 559 N N . THR A 1 83 ? 28.853 30.640 -26.164 1.00 39.12 83 THR A N 1
ATOM 560 C CA . THR A 1 83 ? 27.989 31.255 -27.185 1.00 39.12 83 THR A CA 1
ATOM 561 C C . THR A 1 83 ? 26.757 30.479 -27.702 1.00 39.12 83 THR A C 1
ATOM 563 O O . THR A 1 83 ? 26.879 29.500 -28.425 1.00 39.12 83 THR A O 1
ATOM 566 N N . ALA A 1 84 ? 25.587 31.047 -27.382 1.00 46.41 84 ALA A N 1
ATOM 567 C CA . ALA A 1 84 ? 24.350 31.223 -28.161 1.00 46.41 84 ALA A CA 1
ATOM 568 C C . ALA A 1 84 ? 23.985 30.256 -29.308 1.00 46.41 84 ALA A C 1
ATOM 570 O O . ALA A 1 84 ? 24.675 30.203 -30.320 1.00 46.41 84 ALA A O 1
ATOM 571 N N . GLN A 1 85 ? 22.756 29.722 -29.252 1.00 42.69 85 GLN A N 1
ATOM 572 C CA . GLN A 1 85 ? 21.877 29.575 -30.424 1.00 42.69 85 GLN A CA 1
ATOM 573 C C . GLN A 1 85 ? 20.375 29.625 -30.025 1.00 42.69 85 GLN A C 1
ATOM 575 O O . GLN A 1 85 ? 20.061 29.486 -28.843 1.00 42.69 85 GLN A O 1
ATOM 580 N N . PRO A 1 86 ? 19.469 29.936 -30.978 1.00 49.03 86 PRO A N 1
ATOM 581 C CA . PRO A 1 86 ? 18.340 30.850 -30.784 1.00 49.03 86 PRO A CA 1
ATOM 582 C C . PRO A 1 86 ? 16.990 30.208 -30.436 1.00 49.03 86 PRO A C 1
ATOM 584 O O . PRO A 1 86 ? 16.742 29.025 -30.653 1.00 49.03 86 PRO A O 1
ATOM 587 N N . SER A 1 87 ? 16.096 31.089 -29.985 1.00 46.47 87 SER A N 1
ATOM 588 C CA . SER A 1 87 ? 14.647 30.931 -29.880 1.00 46.47 87 SER A CA 1
ATOM 589 C C . SER A 1 87 ? 13.991 30.411 -31.163 1.00 46.47 87 SER A C 1
ATOM 591 O O . SER A 1 87 ? 14.293 30.912 -32.248 1.00 46.47 87 SER A O 1
ATOM 593 N N . PRO A 1 88 ? 12.949 29.575 -31.041 1.00 56.94 88 PRO A N 1
ATOM 594 C CA . PRO A 1 88 ? 11.819 29.621 -31.946 1.00 56.94 88 PRO A CA 1
ATOM 595 C C . PRO A 1 88 ? 10.684 30.436 -31.316 1.00 56.94 88 PRO A C 1
ATOM 597 O O . PRO A 1 88 ? 10.059 30.040 -30.333 1.00 56.94 88 PRO A O 1
ATOM 600 N N . SER A 1 89 ? 10.400 31.583 -31.930 1.00 53.97 89 SER A N 1
ATOM 601 C CA . SER A 1 89 ? 9.070 32.184 -31.901 1.00 53.97 89 SER A CA 1
ATOM 602 C C . SER A 1 89 ? 8.153 31.286 -32.730 1.00 53.97 89 SER A C 1
ATOM 604 O O . SER A 1 89 ? 8.271 31.242 -33.953 1.00 53.97 89 SER A O 1
ATOM 606 N N . GLY A 1 90 ? 7.276 30.539 -32.067 1.00 38.53 90 GLY A N 1
ATOM 607 C CA . GLY A 1 90 ? 6.215 29.762 -32.698 1.00 38.53 90 GLY A CA 1
ATOM 608 C C . GLY A 1 90 ? 4.875 30.240 -32.172 1.00 38.53 90 GLY A C 1
ATOM 609 O O . GLY A 1 90 ? 4.463 29.854 -31.083 1.00 38.53 90 GLY A O 1
ATOM 610 N N . SER A 1 91 ? 4.246 31.131 -32.931 1.00 40.94 91 SER A N 1
ATOM 611 C CA . SER A 1 91 ? 2.921 31.673 -32.670 1.00 40.94 91 SER A CA 1
ATOM 612 C C . SER A 1 91 ? 1.860 30.579 -32.546 1.00 40.94 91 SER A C 1
ATOM 614 O O . SER A 1 91 ? 1.763 29.666 -33.361 1.00 40.94 91 SER A O 1
ATOM 616 N N . SER A 1 92 ? 1.048 30.761 -31.514 1.00 45.53 92 SER A N 1
ATOM 617 C CA . SER A 1 92 ? -0.372 30.450 -31.410 1.00 45.53 92 SER A CA 1
ATOM 618 C C . SER A 1 92 ? -1.121 30.202 -32.726 1.00 45.53 92 SER A C 1
ATOM 620 O O . SER A 1 92 ? -1.072 30.993 -33.667 1.00 45.53 92 SER A O 1
ATOM 622 N N . SER A 1 93 ? -1.971 29.178 -32.705 1.00 42.62 93 SER A N 1
ATOM 623 C CA . SER A 1 93 ? -3.316 29.229 -33.284 1.00 42.62 93 SER A CA 1
ATOM 624 C C . SER A 1 93 ? -4.243 28.364 -32.435 1.00 42.62 93 SER A C 1
ATOM 626 O O . SER A 1 93 ? -3.937 27.211 -32.134 1.00 42.62 93 SER A O 1
ATOM 628 N N . ALA A 1 94 ? -5.319 28.997 -31.980 1.00 47.81 94 ALA A N 1
ATOM 629 C CA . ALA A 1 94 ? -6.422 28.411 -31.243 1.00 47.81 94 ALA A CA 1
ATOM 630 C C . ALA A 1 94 ? -7.266 27.496 -32.143 1.00 47.81 94 ALA A C 1
ATOM 632 O O . ALA A 1 94 ? -7.293 27.678 -33.358 1.00 47.81 94 ALA A O 1
ATOM 633 N N . ASP A 1 95 ? -7.911 26.499 -31.536 1.00 36.88 95 ASP A N 1
ATOM 634 C CA . 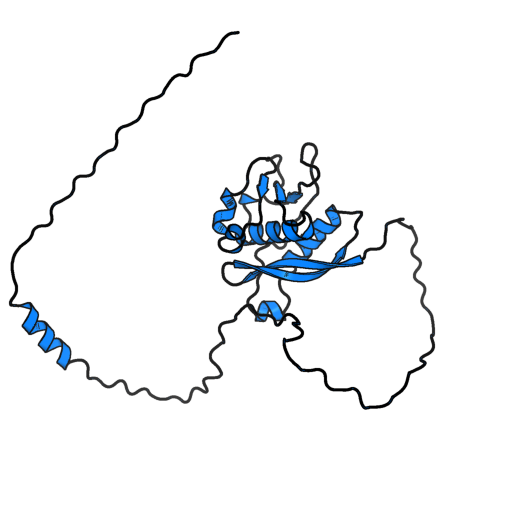ASP A 1 95 ? -9.373 26.413 -31.376 1.00 36.88 95 ASP A CA 1
ATOM 635 C C . ASP A 1 95 ? -9.803 24.953 -31.198 1.00 36.88 95 ASP A C 1
ATOM 637 O O . ASP A 1 95 ? -9.513 24.108 -32.040 1.00 36.88 95 ASP A O 1
ATOM 641 N N . ALA A 1 96 ? -10.526 24.676 -30.110 1.00 45.56 96 ALA A N 1
ATOM 642 C CA . ALA A 1 96 ? -11.707 23.808 -30.107 1.00 45.56 96 ALA A CA 1
ATOM 643 C C . ALA A 1 96 ? -12.263 23.694 -28.683 1.00 45.56 96 ALA A C 1
ATOM 645 O O . ALA A 1 96 ? -11.854 22.858 -27.879 1.00 45.56 96 ALA A O 1
ATOM 646 N N . SER A 1 97 ? -13.216 24.580 -28.410 1.00 48.09 97 SER A N 1
ATOM 647 C CA . SER A 1 97 ? -14.422 24.366 -27.616 1.00 48.09 97 SER A CA 1
ATOM 648 C C . SER A 1 97 ? -14.610 22.980 -26.990 1.00 48.09 97 SER A C 1
ATOM 650 O O . SER A 1 97 ? -14.983 22.020 -27.661 1.00 48.09 97 SER A O 1
ATOM 652 N N . ALA A 1 98 ? -14.539 22.941 -25.664 1.00 42.97 98 ALA A N 1
ATOM 653 C CA . ALA A 1 98 ? -15.361 22.051 -24.861 1.00 42.97 98 ALA A CA 1
ATOM 654 C C . ALA A 1 98 ? -15.869 22.850 -23.657 1.00 42.97 98 ALA A C 1
ATOM 656 O O . ALA A 1 98 ? -15.089 23.285 -22.814 1.00 42.97 98 ALA A O 1
ATOM 657 N N . SER A 1 99 ? -17.177 23.092 -23.608 1.00 48.59 99 SER A N 1
ATOM 658 C CA . SER A 1 99 ? -17.841 23.639 -22.427 1.00 48.59 99 SER A CA 1
ATOM 659 C C . SER A 1 99 ? -17.722 22.661 -21.255 1.00 48.59 99 SER A C 1
ATOM 661 O O . SER A 1 99 ? -18.116 21.505 -21.419 1.00 48.59 99 SER A O 1
ATOM 663 N N . PRO A 1 100 ? -17.334 23.108 -20.050 1.00 52.50 100 PRO A N 1
ATOM 664 C CA . PRO A 1 100 ? -17.766 22.468 -18.827 1.00 52.50 100 PRO A CA 1
ATOM 665 C C . PRO A 1 100 ? -18.930 23.274 -18.246 1.00 52.50 100 PRO A C 1
ATOM 667 O O . PRO A 1 100 ? -18.776 24.392 -17.761 1.00 52.50 100 PRO A O 1
ATOM 670 N N . GLY A 1 101 ? -20.122 22.688 -18.332 1.00 43.91 101 GLY A N 1
ATOM 671 C CA . GLY A 1 101 ? -21.181 22.979 -17.379 1.00 43.91 101 GLY A CA 1
ATOM 672 C C . GLY A 1 101 ? -20.839 22.346 -16.028 1.00 43.91 101 GLY A C 1
ATOM 673 O O . GLY A 1 101 ? -20.182 21.309 -15.980 1.00 43.91 101 GLY A O 1
ATOM 674 N N . ALA A 1 102 ? -21.338 22.976 -14.965 1.00 48.62 102 ALA A N 1
ATOM 675 C CA . ALA A 1 102 ? -21.192 22.616 -13.554 1.00 48.62 102 ALA A CA 1
ATOM 676 C C . ALA A 1 102 ? -19.780 22.827 -12.978 1.00 48.62 102 ALA A C 1
ATOM 678 O O . ALA A 1 102 ? -18.994 21.902 -12.789 1.00 48.62 102 ALA A O 1
ATOM 679 N N . GLU A 1 103 ? -19.501 24.085 -12.639 1.00 39.28 103 GLU A N 1
ATOM 680 C CA . GLU A 1 103 ? -18.399 24.491 -11.773 1.00 39.28 103 GLU A CA 1
ATOM 681 C C . GLU A 1 103 ? -18.555 23.843 -10.389 1.00 39.28 103 GLU A C 1
ATOM 683 O O . GLU A 1 103 ? -19.199 24.374 -9.485 1.00 39.28 103 GLU A O 1
ATOM 688 N N . ALA A 1 104 ? -17.941 22.677 -10.200 1.00 51.31 104 ALA A N 1
ATOM 689 C CA . ALA A 1 104 ? -17.521 22.266 -8.875 1.00 51.31 104 ALA A CA 1
ATOM 690 C C . ALA A 1 104 ? -16.381 23.211 -8.471 1.00 51.31 104 ALA A C 1
ATOM 692 O O . ALA A 1 104 ? -15.256 23.079 -8.953 1.00 51.31 104 ALA A O 1
ATOM 693 N N . SER A 1 105 ? -16.680 24.197 -7.621 1.00 55.72 105 SER A N 1
ATOM 694 C CA . SER A 1 105 ? -15.665 24.992 -6.922 1.00 55.72 105 SER A CA 1
ATOM 695 C C . SER A 1 105 ? -14.879 24.087 -5.979 1.00 55.72 105 SER A C 1
ATOM 697 O O . SER A 1 105 ? -15.152 24.004 -4.786 1.00 55.72 105 SER A O 1
ATOM 699 N N . GLY A 1 106 ? -13.917 23.372 -6.547 1.00 63.75 106 GLY A N 1
ATOM 700 C CA . GLY A 1 106 ? -12.916 22.605 -5.835 1.00 63.75 106 GLY A CA 1
ATOM 701 C C . GLY A 1 106 ? -11.533 23.122 -6.211 1.00 63.75 106 GLY A C 1
ATOM 702 O O . GLY A 1 106 ? -11.264 23.415 -7.375 1.00 63.75 106 GLY A O 1
ATOM 703 N N . LYS A 1 107 ? -10.627 23.208 -5.232 1.00 74.81 107 LYS A N 1
ATOM 704 C CA . LYS A 1 107 ? -9.207 23.556 -5.435 1.00 74.81 107 LYS A CA 1
ATOM 705 C C . LYS A 1 107 ? -8.596 22.684 -6.554 1.00 74.81 107 LYS A C 1
ATOM 707 O O . LYS A 1 107 ? -8.963 21.516 -6.628 1.00 74.81 107 LYS A O 1
ATOM 712 N N . PRO A 1 108 ? -7.724 23.172 -7.452 1.00 78.88 108 PRO A N 1
ATOM 713 C CA . PRO A 1 108 ? -7.186 22.336 -8.530 1.00 78.88 108 PRO A CA 1
ATOM 714 C C . PRO A 1 108 ? -6.399 21.134 -7.981 1.00 78.88 108 PRO A C 1
ATOM 716 O O . PRO A 1 108 ? -5.722 21.248 -6.959 1.00 78.88 108 PRO A O 1
ATOM 719 N N . ALA A 1 109 ? -6.490 19.988 -8.665 1.00 84.62 109 ALA A N 1
ATOM 720 C CA . ALA A 1 109 ? -5.642 18.837 -8.368 1.00 84.62 109 ALA A CA 1
ATOM 721 C C . ALA A 1 109 ? -4.182 19.166 -8.717 1.00 84.62 109 ALA A C 1
ATOM 723 O O . ALA A 1 109 ? -3.915 19.825 -9.723 1.00 84.62 109 ALA A O 1
ATOM 724 N N . ALA A 1 110 ? -3.243 18.705 -7.896 1.00 89.75 110 ALA A N 1
ATOM 725 C CA . ALA A 1 110 ? -1.815 18.924 -8.094 1.00 89.75 110 ALA A CA 1
ATOM 726 C C . ALA A 1 110 ? -1.082 17.589 -8.261 1.00 89.75 110 ALA A C 1
ATOM 728 O O . ALA A 1 110 ? -1.356 16.624 -7.541 1.00 89.75 110 ALA A O 1
ATOM 729 N N . GLN A 1 111 ? -0.130 17.545 -9.196 1.00 93.56 111 GLN A N 1
ATOM 730 C CA . GLN A 1 111 ? 0.795 16.422 -9.338 1.00 93.56 111 GLN A CA 1
ATOM 731 C C . GLN A 1 111 ? 1.793 16.443 -8.179 1.00 93.56 111 GLN A C 1
ATOM 733 O O . GLN A 1 111 ? 2.459 17.450 -7.942 1.00 93.56 111 GLN A O 1
ATOM 738 N N . ARG A 1 112 ? 1.890 15.330 -7.453 1.00 93.88 112 ARG A N 1
ATOM 739 C CA . ARG A 1 112 ? 2.806 15.154 -6.324 1.00 93.88 112 ARG A CA 1
ATOM 740 C C . ARG A 1 112 ? 3.570 13.847 -6.467 1.00 93.88 112 ARG A C 1
ATOM 742 O O . ARG A 1 112 ? 3.018 12.847 -6.933 1.00 93.88 112 ARG A O 1
ATOM 749 N N . ALA A 1 113 ? 4.833 13.873 -6.054 1.00 94.56 113 ALA A N 1
ATOM 750 C CA . ALA A 1 113 ? 5.619 12.668 -5.851 1.00 94.56 113 ALA A CA 1
ATOM 751 C C . ALA A 1 113 ? 5.162 11.991 -4.550 1.00 94.56 113 ALA A C 1
ATOM 753 O O . ALA A 1 113 ? 5.080 12.644 -3.512 1.00 94.56 113 ALA A O 1
ATOM 754 N N . VAL A 1 114 ? 4.853 10.700 -4.615 1.00 96.00 114 VAL A N 1
ATOM 755 C CA . VAL A 1 114 ? 4.455 9.864 -3.476 1.00 96.00 114 VAL A CA 1
ATOM 756 C C . VAL A 1 114 ? 5.283 8.588 -3.449 1.00 96.00 114 VAL A C 1
ATOM 758 O O . VAL A 1 114 ? 5.758 8.130 -4.491 1.00 96.00 114 VAL A O 1
ATOM 761 N N . GLU A 1 115 ? 5.445 7.997 -2.270 1.00 95.94 115 GLU A N 1
ATOM 762 C CA . GLU A 1 115 ? 6.078 6.688 -2.126 1.00 95.94 115 GLU A CA 1
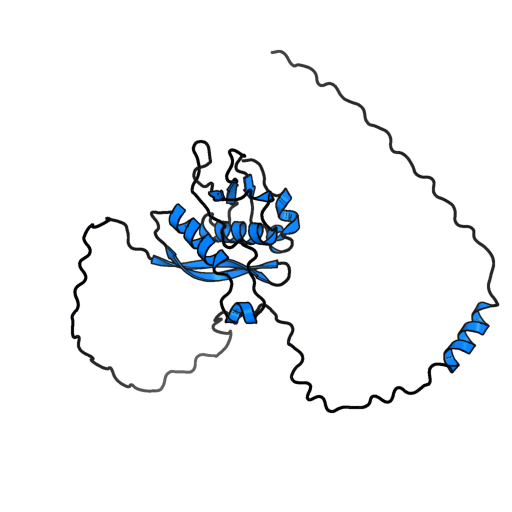ATOM 763 C C . GLU A 1 115 ? 5.026 5.582 -2.167 1.00 95.94 115 GLU A C 1
ATOM 765 O O . GLU A 1 115 ? 4.109 5.555 -1.349 1.00 95.94 115 GLU A O 1
ATOM 770 N N . VAL A 1 116 ? 5.187 4.635 -3.090 1.00 97.75 116 VAL A N 1
ATOM 771 C CA . VAL A 1 116 ? 4.471 3.355 -3.064 1.00 97.75 116 VAL A CA 1
ATOM 772 C C . VAL A 1 116 ? 5.440 2.253 -2.675 1.00 97.75 116 VAL A C 1
ATOM 774 O O . VAL A 1 116 ? 6.563 2.193 -3.174 1.00 97.75 116 VAL A O 1
ATOM 777 N N . TYR A 1 117 ? 5.022 1.373 -1.775 1.00 98.00 117 TYR A N 1
ATOM 778 C CA . TYR A 1 117 ? 5.859 0.272 -1.313 1.00 98.00 117 TYR A CA 1
ATOM 779 C C . TYR A 1 117 ? 5.570 -0.968 -2.159 1.00 98.00 117 TYR A C 1
ATOM 781 O O . TYR A 1 117 ? 4.443 -1.463 -2.193 1.00 98.00 117 TYR A O 1
ATOM 789 N N . LEU A 1 118 ? 6.586 -1.457 -2.872 1.00 98.19 118 LEU A N 1
ATOM 790 C CA . LEU A 1 118 ? 6.503 -2.636 -3.738 1.00 98.19 118 LEU A CA 1
ATOM 791 C C . LEU A 1 118 ? 7.330 -3.785 -3.181 1.00 98.19 118 LEU A C 1
ATOM 793 O O . LEU A 1 118 ? 8.310 -3.566 -2.468 1.00 98.19 118 LEU A O 1
ATOM 797 N N . VAL A 1 119 ? 6.946 -5.008 -3.536 1.00 97.94 119 VAL A N 1
ATOM 798 C CA . VAL A 1 119 ? 7.684 -6.205 -3.141 1.00 97.94 119 VAL A CA 1
ATOM 799 C C . VAL A 1 119 ? 8.937 -6.323 -3.999 1.00 97.94 119 VAL A C 1
ATOM 801 O O . VAL A 1 119 ? 8.883 -6.238 -5.226 1.00 97.94 119 VAL A O 1
ATOM 804 N N . CYS A 1 120 ? 10.070 -6.536 -3.342 1.00 96.25 120 CYS A N 1
ATOM 805 C CA . CYS A 1 120 ? 11.323 -6.944 -3.951 1.00 96.25 120 CYS A CA 1
ATOM 806 C C . CYS A 1 120 ? 11.869 -8.126 -3.153 1.00 96.25 120 CYS A C 1
ATOM 808 O O . CYS A 1 120 ? 12.284 -7.981 -2.001 1.00 96.25 120 CYS A O 1
ATOM 810 N N . ARG A 1 121 ? 11.910 -9.306 -3.778 1.00 92.12 121 ARG A N 1
ATOM 811 C CA . ARG A 1 121 ? 12.294 -10.565 -3.121 1.00 92.12 121 ARG A CA 1
ATOM 812 C C . ARG A 1 121 ? 11.403 -10.872 -1.909 1.00 92.12 121 ARG A C 1
ATOM 814 O O . ARG A 1 121 ? 10.308 -11.380 -2.090 1.00 92.12 121 ARG A O 1
ATOM 821 N N . SER A 1 122 ? 11.877 -10.589 -0.700 1.00 92.88 122 SER A N 1
ATOM 822 C CA . SER A 1 122 ? 11.191 -10.883 0.565 1.00 92.88 122 SER A CA 1
ATOM 823 C C . SER A 1 122 ? 10.993 -9.629 1.414 1.00 92.88 122 SER A C 1
ATOM 825 O O . SER A 1 122 ? 10.751 -9.727 2.609 1.00 92.88 122 SER A O 1
ATOM 827 N N . GLU A 1 123 ? 11.100 -8.447 0.806 1.00 95.62 123 GLU A N 1
ATOM 828 C CA . GLU A 1 123 ? 10.983 -7.160 1.489 1.00 95.62 123 GLU A CA 1
ATOM 829 C C . GLU A 1 123 ? 10.042 -6.232 0.715 1.00 95.62 123 GLU A C 1
ATOM 831 O O . GLU A 1 123 ? 9.893 -6.363 -0.504 1.00 95.62 123 GLU A O 1
ATOM 836 N N . VAL A 1 124 ? 9.446 -5.258 1.407 1.00 97.06 124 VAL A N 1
ATOM 837 C CA . VAL A 1 124 ? 8.766 -4.125 0.771 1.00 97.06 124 VAL A CA 1
ATOM 838 C C . VAL A 1 124 ? 9.654 -2.885 0.801 1.00 97.06 124 VAL A C 1
ATOM 840 O O . VAL A 1 124 ? 10.171 -2.462 1.843 1.00 97.06 124 VAL A O 1
ATOM 843 N N . VAL A 1 125 ? 9.840 -2.282 -0.368 1.00 96.62 125 VAL A N 1
ATOM 844 C CA . VAL A 1 125 ? 10.739 -1.141 -0.562 1.00 96.62 125 VAL A CA 1
ATOM 845 C C . VAL A 1 125 ? 10.011 0.002 -1.273 1.00 96.62 125 VAL A C 1
ATOM 847 O O . VAL A 1 125 ? 9.164 -0.257 -2.131 1.00 96.62 125 VAL A O 1
ATOM 850 N N . PRO A 1 126 ? 10.323 1.265 -0.940 1.00 97.44 126 PRO A N 1
ATOM 851 C CA . PRO A 1 126 ? 9.669 2.411 -1.551 1.00 97.44 126 PRO A CA 1
ATOM 852 C C . PRO A 1 126 ? 10.063 2.547 -3.025 1.00 97.44 126 PRO A C 1
ATOM 854 O O . PRO A 1 126 ? 11.194 2.239 -3.423 1.00 97.44 126 PRO A O 1
ATOM 857 N N . ARG A 1 127 ? 9.119 3.037 -3.825 1.00 96.75 127 ARG A N 1
ATOM 858 C CA . ARG A 1 127 ? 9.289 3.534 -5.191 1.00 96.75 127 ARG A CA 1
ATOM 859 C C . ARG A 1 127 ? 8.529 4.843 -5.320 1.00 96.75 127 ARG A C 1
ATOM 861 O O . ARG A 1 127 ? 7.385 4.949 -4.884 1.00 96.75 127 ARG A O 1
ATOM 868 N N . THR A 1 128 ? 9.146 5.833 -5.944 1.00 95.50 128 THR A N 1
ATOM 869 C CA . THR A 1 128 ? 8.492 7.117 -6.185 1.00 95.50 128 THR A CA 1
ATOM 870 C C . THR A 1 128 ? 7.510 6.999 -7.346 1.00 95.50 128 THR A C 1
ATOM 872 O O . THR A 1 128 ? 7.810 6.398 -8.379 1.00 95.50 128 THR A O 1
ATOM 875 N N . ARG A 1 129 ? 6.325 7.586 -7.191 1.00 94.50 129 ARG A N 1
ATOM 876 C CA . ARG A 1 129 ? 5.331 7.757 -8.253 1.00 94.50 129 ARG A CA 1
ATOM 877 C C . ARG A 1 129 ? 4.881 9.196 -8.305 1.00 94.50 129 ARG A C 1
ATOM 879 O O . ARG A 1 129 ? 4.742 9.830 -7.270 1.00 94.50 129 ARG A O 1
ATOM 886 N N . THR A 1 130 ? 4.570 9.671 -9.500 1.00 95.50 130 THR A N 1
ATOM 887 C CA . THR A 1 130 ? 3.858 10.934 -9.674 1.00 95.50 130 THR A CA 1
ATOM 888 C C . THR A 1 130 ? 2.382 10.631 -9.852 1.00 95.50 130 THR A C 1
ATOM 890 O O . THR A 1 130 ? 1.996 9.831 -10.708 1.00 95.50 130 THR A O 1
ATOM 893 N N . ALA A 1 131 ? 1.545 11.251 -9.033 1.00 94.12 131 ALA A N 1
ATOM 894 C CA . ALA A 1 131 ? 0.103 11.129 -9.145 1.00 94.12 131 ALA A CA 1
ATOM 895 C C . ALA A 1 131 ? -0.579 12.455 -8.825 1.00 94.12 131 ALA A C 1
ATOM 897 O O . ALA A 1 131 ? -0.021 13.324 -8.161 1.00 94.12 131 ALA A O 1
ATOM 898 N N . GLU A 1 132 ? -1.789 12.606 -9.346 1.00 94.31 132 GLU A N 1
ATOM 899 C CA . GLU A 1 132 ? -2.623 13.770 -9.091 1.00 94.31 132 GLU A CA 1
ATOM 900 C C . GLU A 1 132 ? -3.457 13.544 -7.844 1.00 94.31 132 GLU A C 1
ATOM 902 O O . GLU A 1 132 ? -4.119 12.507 -7.709 1.00 94.31 132 GLU A O 1
ATOM 907 N N . PHE A 1 133 ? -3.437 14.541 -6.969 1.00 92.81 133 PHE A N 1
ATOM 908 C CA . PHE A 1 133 ? -4.168 14.530 -5.717 1.00 92.81 133 PHE A CA 1
ATOM 909 C C . PHE A 1 133 ? -4.852 15.870 -5.485 1.00 92.81 133 PHE A C 1
ATOM 911 O O . PHE A 1 133 ? -4.368 16.926 -5.900 1.00 92.81 133 PHE A O 1
ATOM 918 N N . ARG A 1 134 ? -5.975 15.805 -4.780 1.00 90.62 134 ARG A N 1
ATOM 919 C CA . ARG A 1 134 ? -6.700 16.955 -4.253 1.00 90.62 134 ARG A CA 1
ATOM 920 C C . ARG A 1 134 ? -6.474 16.998 -2.749 1.00 90.62 134 ARG A C 1
ATOM 922 O O . ARG A 1 134 ? -6.485 15.953 -2.107 1.00 90.62 134 ARG A O 1
ATOM 929 N N . ASP A 1 135 ? -6.234 18.181 -2.198 1.00 85.50 135 ASP A N 1
ATOM 930 C CA . ASP A 1 135 ? -5.968 18.319 -0.758 1.00 85.50 135 ASP A CA 1
ATOM 931 C C . ASP A 1 135 ? -7.260 18.272 0.073 1.00 85.50 135 ASP A C 1
ATOM 933 O O . ASP A 1 135 ? -7.226 17.961 1.256 1.00 85.50 135 ASP A O 1
ATOM 937 N N . ASP A 1 136 ? -8.395 18.582 -0.552 1.00 91.81 136 ASP A N 1
ATOM 938 C CA . ASP A 1 136 ? -9.732 18.647 0.043 1.00 91.81 136 ASP A CA 1
ATOM 939 C C . ASP A 1 136 ? -10.478 17.301 0.059 1.00 91.81 136 ASP A C 1
ATOM 941 O O . ASP A 1 136 ? -11.612 17.244 0.524 1.00 91.81 136 ASP A O 1
ATOM 945 N N . ASP A 1 137 ? -9.862 16.223 -0.436 1.00 93.69 137 ASP A N 1
ATOM 946 C CA . ASP A 1 137 ? -10.498 14.906 -0.550 1.00 93.69 137 ASP A CA 1
ATOM 947 C C . ASP A 1 137 ? -9.535 13.773 -0.128 1.00 93.69 137 ASP A C 1
ATOM 949 O O . ASP A 1 137 ? -8.878 13.145 -0.971 1.00 93.69 137 ASP A O 1
ATOM 953 N N . PRO A 1 138 ? -9.408 13.511 1.189 1.00 93.88 138 PRO A N 1
ATOM 954 C CA . PRO A 1 138 ? -8.511 12.479 1.703 1.00 93.88 138 PRO A CA 1
ATOM 955 C C . PRO A 1 138 ? -8.934 11.072 1.265 1.00 93.88 138 PRO A C 1
ATOM 957 O O . PRO A 1 138 ? -8.078 10.218 1.031 1.00 93.88 138 PRO A O 1
ATOM 960 N N . GLU A 1 139 ? -10.234 10.811 1.095 1.00 96.19 139 GLU A N 1
ATOM 961 C CA . GLU A 1 139 ? -10.713 9.503 0.645 1.00 96.19 139 GLU A CA 1
ATOM 962 C C . GLU A 1 139 ? -10.354 9.249 -0.824 1.00 96.19 139 GLU A C 1
ATOM 964 O O . GLU A 1 139 ? -9.903 8.149 -1.169 1.00 96.19 139 GLU A O 1
ATOM 969 N N . ALA A 1 140 ? -10.470 10.255 -1.696 1.00 96.50 140 ALA A N 1
ATOM 970 C CA . ALA A 1 140 ? -9.953 10.150 -3.057 1.00 96.50 140 ALA A CA 1
ATOM 971 C C . ALA A 1 140 ? -8.433 9.944 -3.077 1.00 96.50 140 ALA A C 1
ATOM 973 O O . ALA A 1 140 ? -7.946 9.147 -3.885 1.00 96.50 140 ALA A O 1
ATOM 974 N N . ALA A 1 141 ? -7.682 10.591 -2.179 1.00 96.44 141 ALA A N 1
ATOM 975 C CA . ALA A 1 141 ? -6.243 10.370 -2.054 1.00 96.44 141 ALA A CA 1
ATOM 976 C C . ALA A 1 141 ? -5.913 8.923 -1.640 1.00 96.44 141 ALA A C 1
ATOM 978 O O . ALA A 1 141 ? -5.104 8.268 -2.304 1.00 96.44 141 ALA A O 1
ATOM 979 N N . ALA A 1 142 ? -6.587 8.377 -0.623 1.00 97.94 142 ALA A N 1
ATOM 980 C CA . ALA A 1 142 ? -6.411 6.988 -0.192 1.00 97.94 142 ALA A CA 1
ATOM 981 C C . ALA A 1 142 ? -6.757 5.988 -1.308 1.00 97.94 142 ALA A C 1
ATOM 983 O O . ALA A 1 142 ? -5.980 5.074 -1.605 1.00 97.94 142 ALA A O 1
ATOM 984 N N . ARG A 1 143 ? -7.883 6.193 -2.005 1.00 98.31 143 ARG A N 1
ATOM 985 C CA . ARG A 1 143 ? -8.269 5.368 -3.165 1.00 98.31 143 ARG A CA 1
ATOM 986 C C . ARG A 1 143 ? -7.256 5.467 -4.301 1.00 98.31 143 ARG A C 1
ATOM 988 O O . ARG A 1 143 ? -6.975 4.456 -4.947 1.00 98.31 143 ARG A O 1
ATOM 995 N N . ARG A 1 144 ? -6.674 6.648 -4.534 1.00 98.00 144 ARG A N 1
ATOM 996 C CA . ARG A 1 144 ? -5.614 6.837 -5.531 1.00 98.00 144 ARG A CA 1
ATOM 997 C C . ARG A 1 144 ? -4.364 6.034 -5.175 1.00 98.00 144 ARG A C 1
ATOM 999 O O . ARG A 1 144 ? -3.824 5.376 -6.061 1.00 98.00 144 ARG A O 1
ATOM 1006 N N . LEU A 1 145 ? -3.939 6.032 -3.911 1.00 98.38 145 LEU A N 1
ATOM 1007 C CA . LEU A 1 145 ? -2.793 5.239 -3.447 1.00 98.38 145 LEU A CA 1
ATOM 1008 C C . LEU A 1 145 ? -3.032 3.730 -3.609 1.00 98.38 145 LEU A C 1
ATOM 1010 O O . LEU A 1 145 ? -2.174 3.030 -4.148 1.00 98.38 145 LEU A O 1
ATOM 1014 N N . VAL A 1 146 ? -4.219 3.233 -3.242 1.00 98.62 146 VAL A N 1
ATOM 1015 C CA . VAL A 1 146 ? -4.601 1.827 -3.485 1.00 98.62 146 VAL A CA 1
ATOM 1016 C C . VAL A 1 146 ? -4.620 1.511 -4.981 1.00 98.62 146 VAL A C 1
ATOM 1018 O O . VAL A 1 146 ? -4.143 0.456 -5.396 1.00 98.62 146 VAL A O 1
ATOM 1021 N N . GLY A 1 147 ? -5.107 2.436 -5.811 1.00 98.38 147 GLY A N 1
ATOM 1022 C CA . GLY A 1 147 ? -5.070 2.315 -7.267 1.00 98.38 147 GLY A CA 1
ATOM 1023 C C . GLY A 1 147 ? -3.649 2.195 -7.827 1.00 98.38 147 GLY A C 1
ATOM 1024 O O . GLY A 1 147 ? -3.412 1.357 -8.693 1.00 98.38 147 GLY A O 1
ATOM 1025 N N . LEU A 1 148 ? -2.692 2.973 -7.307 1.00 97.88 148 LEU A N 1
ATOM 1026 C CA . LEU A 1 148 ? -1.280 2.874 -7.699 1.00 97.88 148 LEU A CA 1
ATOM 1027 C C . LEU A 1 148 ? -0.674 1.515 -7.315 1.00 97.88 148 LEU A C 1
ATOM 1029 O O . LEU A 1 148 ? 0.005 0.902 -8.136 1.00 97.88 148 LEU A O 1
ATOM 1033 N N . LEU A 1 149 ? -0.954 1.015 -6.107 1.00 98.44 149 LEU A N 1
ATOM 1034 C CA . LEU A 1 149 ? -0.481 -0.302 -5.662 1.00 98.44 149 LEU A CA 1
ATOM 1035 C C . LEU A 1 149 ? -1.072 -1.452 -6.489 1.00 98.44 149 LEU A C 1
ATOM 1037 O O . LEU A 1 149 ? -0.357 -2.402 -6.806 1.00 98.44 149 LEU A O 1
ATOM 1041 N N . ARG A 1 150 ? -2.356 -1.356 -6.859 1.00 98.06 150 ARG A N 1
ATOM 1042 C CA . ARG A 1 150 ? -3.061 -2.337 -7.705 1.00 98.06 150 ARG A CA 1
ATOM 1043 C C . ARG A 1 150 ? -2.608 -2.309 -9.160 1.00 98.06 150 ARG A C 1
ATOM 1045 O O . ARG A 1 150 ? -2.583 -3.354 -9.801 1.00 98.06 150 ARG A O 1
ATOM 1052 N N . ALA A 1 151 ? -2.267 -1.131 -9.684 1.00 96.94 151 ALA A N 1
ATOM 1053 C CA . ALA A 1 151 ? -1.663 -1.007 -11.009 1.00 96.94 151 ALA A CA 1
ATOM 1054 C C . ALA A 1 151 ? -0.300 -1.717 -11.069 1.00 96.94 151 ALA A C 1
ATOM 1056 O O . ALA A 1 151 ? 0.077 -2.236 -12.118 1.00 96.94 151 ALA A O 1
ATOM 1057 N N . GLY A 1 152 ? 0.395 -1.783 -9.929 1.00 94.00 152 GLY A N 1
ATOM 1058 C CA . GLY A 1 152 ? 1.613 -2.557 -9.759 1.00 94.00 152 GLY A CA 1
ATOM 1059 C C . GLY A 1 152 ? 2.864 -1.884 -10.339 1.00 94.00 152 GLY A C 1
ATOM 1060 O O . GLY A 1 152 ? 2.886 -0.671 -10.597 1.00 94.00 152 GLY A O 1
ATOM 1061 N N . PRO A 1 153 ? 3.951 -2.658 -10.492 1.00 95.81 153 PRO A N 1
ATOM 1062 C CA . PRO A 1 153 ? 5.200 -2.158 -11.051 1.00 95.81 153 PRO A CA 1
ATOM 1063 C C . PRO A 1 153 ? 5.038 -1.724 -12.516 1.00 95.81 153 PRO A C 1
ATOM 1065 O O . PRO A 1 153 ? 4.242 -2.286 -13.272 1.00 95.81 153 PRO A O 1
ATOM 1068 N N . THR A 1 154 ? 5.831 -0.742 -12.945 1.00 93.62 154 THR A N 1
ATOM 1069 C CA . THR A 1 154 ? 6.009 -0.427 -14.367 1.00 93.62 154 THR A CA 1
ATOM 1070 C C . THR A 1 154 ? 6.655 -1.613 -15.089 1.00 93.62 154 THR A C 1
ATOM 1072 O O . THR A 1 154 ? 7.170 -2.543 -14.469 1.00 93.62 154 THR A O 1
ATOM 1075 N N . ARG A 1 155 ? 6.672 -1.596 -16.427 1.00 91.94 155 ARG A N 1
ATOM 1076 C CA . ARG A 1 155 ? 7.341 -2.658 -17.201 1.00 91.94 155 ARG A CA 1
ATOM 1077 C C . ARG A 1 155 ? 8.829 -2.778 -16.861 1.00 91.94 155 ARG A C 1
ATOM 1079 O O . ARG A 1 155 ? 9.347 -3.888 -16.795 1.00 91.94 155 ARG A O 1
ATOM 1086 N N . GLU A 1 156 ? 9.491 -1.648 -16.633 1.00 91.12 156 GLU A N 1
ATOM 1087 C CA . GLU A 1 156 ? 10.907 -1.585 -16.258 1.00 91.12 156 GLU A CA 1
ATOM 1088 C C . GLU A 1 156 ? 11.138 -2.177 -14.865 1.00 91.12 156 GLU A C 1
ATOM 1090 O O . GLU A 1 156 ? 12.003 -3.032 -14.691 1.00 91.12 156 GLU A O 1
ATOM 1095 N N . GLU A 1 157 ? 10.321 -1.791 -13.884 1.00 94.94 157 GLU A N 1
ATOM 1096 C CA . GLU A 1 157 ? 10.386 -2.337 -12.526 1.00 94.94 157 GLU A CA 1
ATOM 1097 C C . GLU A 1 157 ? 10.039 -3.832 -12.486 1.00 94.94 157 GLU A C 1
ATOM 1099 O O . GLU A 1 157 ? 10.702 -4.598 -11.791 1.00 94.94 157 GLU A O 1
ATOM 1104 N N . GLY A 1 158 ? 9.043 -4.277 -13.255 1.00 95.12 158 GLY A N 1
ATOM 1105 C CA . GLY A 1 158 ? 8.706 -5.696 -13.374 1.00 95.12 158 GLY A CA 1
ATOM 1106 C C . GLY A 1 158 ? 9.866 -6.506 -13.959 1.00 95.12 158 GLY A C 1
ATOM 1107 O O . GLY A 1 158 ? 10.194 -7.576 -13.448 1.00 95.12 158 GLY A O 1
ATOM 1108 N N . GLY A 1 159 ? 10.562 -5.959 -14.965 1.00 91.44 159 GLY A N 1
ATOM 1109 C CA . GLY A 1 159 ? 11.818 -6.521 -15.476 1.00 91.44 159 GLY A CA 1
ATOM 1110 C C . GLY A 1 159 ? 12.948 -6.533 -14.437 1.00 91.44 159 GLY A C 1
ATOM 1111 O O . GLY A 1 159 ? 13.798 -7.421 -14.463 1.00 91.44 159 GLY A O 1
ATOM 1112 N N . ALA A 1 160 ? 12.915 -5.597 -13.485 1.00 92.44 160 ALA A N 1
ATOM 1113 C CA . ALA A 1 160 ? 13.794 -5.533 -12.318 1.00 92.44 160 ALA A CA 1
ATOM 1114 C C . ALA A 1 160 ? 13.285 -6.346 -11.104 1.00 92.44 160 ALA A C 1
ATOM 1116 O O . ALA A 1 160 ? 13.850 -6.240 -10.015 1.00 92.44 160 ALA A O 1
ATOM 1117 N N . GLY A 1 161 ? 12.256 -7.184 -11.267 1.00 94.88 161 GLY A N 1
ATOM 1118 C CA . GLY A 1 161 ? 11.804 -8.127 -10.240 1.00 94.88 161 GLY A CA 1
ATOM 1119 C C . GLY A 1 161 ? 10.912 -7.531 -9.149 1.00 94.88 161 GLY A C 1
ATOM 1120 O O . GLY A 1 161 ? 10.721 -8.175 -8.117 1.00 94.88 161 GLY A O 1
ATOM 1121 N N . PHE A 1 162 ? 10.373 -6.328 -9.355 1.00 96.88 162 PHE A N 1
ATOM 1122 C CA . PHE A 1 162 ? 9.334 -5.784 -8.484 1.00 96.88 162 PHE A CA 1
ATOM 1123 C C . PHE A 1 162 ? 7.988 -6.459 -8.740 1.00 96.88 162 PHE A C 1
ATOM 1125 O O . PHE A 1 162 ? 7.642 -6.747 -9.887 1.00 96.88 162 PHE A O 1
ATOM 1132 N N . THR A 1 163 ? 7.203 -6.645 -7.682 1.00 97.00 163 THR A N 1
ATOM 1133 C CA . THR A 1 163 ? 5.819 -7.133 -7.758 1.00 97.00 163 THR A CA 1
ATOM 1134 C C . THR A 1 163 ? 4.904 -6.375 -6.796 1.00 97.00 163 THR A C 1
ATOM 1136 O O . THR A 1 163 ? 5.339 -5.534 -6.002 1.00 97.00 163 THR A O 1
ATOM 1139 N N . THR A 1 164 ? 3.606 -6.653 -6.898 1.00 98.00 164 THR A N 1
ATOM 1140 C CA . THR A 1 164 ? 2.599 -6.230 -5.928 1.00 98.00 164 THR A CA 1
ATOM 1141 C C . THR A 1 164 ? 1.753 -7.436 -5.551 1.00 98.00 164 THR A C 1
ATOM 1143 O O . THR A 1 164 ? 1.339 -8.190 -6.432 1.00 98.00 164 THR A O 1
ATOM 1146 N N . ASP A 1 165 ? 1.495 -7.592 -4.258 1.00 97.69 165 ASP A N 1
ATOM 1147 C CA . ASP A 1 165 ? 0.606 -8.628 -3.729 1.00 97.69 165 ASP A CA 1
ATOM 1148 C C . ASP A 1 165 ? -0.775 -8.046 -3.383 1.00 97.69 165 ASP A C 1
ATOM 1150 O O . ASP A 1 165 ? -1.678 -8.771 -2.961 1.00 97.69 165 ASP A O 1
ATOM 1154 N N . VAL A 1 166 ? -0.965 -6.733 -3.572 1.00 98.56 166 VAL A N 1
ATOM 1155 C CA . VAL A 1 166 ? -2.236 -6.050 -3.313 1.00 98.56 166 VAL A CA 1
ATOM 1156 C C . VAL A 1 166 ? -3.327 -6.596 -4.245 1.00 98.56 166 VAL A C 1
ATOM 1158 O O . VAL A 1 166 ? -3.184 -6.484 -5.466 1.00 98.56 166 VAL A O 1
ATOM 1161 N N . PRO A 1 167 ? -4.436 -7.150 -3.706 1.00 98.38 167 PRO A N 1
ATOM 1162 C CA . PRO A 1 167 ? -5.483 -7.745 -4.527 1.00 98.38 167 PRO A CA 1
ATOM 1163 C C . PRO A 1 167 ? -6.063 -6.756 -5.551 1.00 98.38 167 PRO A C 1
ATOM 1165 O O . PRO A 1 167 ? -6.325 -5.597 -5.209 1.00 98.38 167 PRO A O 1
ATOM 1168 N N . PRO A 1 168 ? -6.324 -7.194 -6.797 1.00 96.75 168 PRO A N 1
ATOM 1169 C CA . PRO A 1 168 ? -6.733 -6.310 -7.891 1.00 96.75 168 PRO A CA 1
ATOM 1170 C C . PRO A 1 168 ? -8.118 -5.683 -7.690 1.00 96.75 168 PRO A C 1
ATOM 1172 O O . PRO A 1 168 ? -8.463 -4.737 -8.3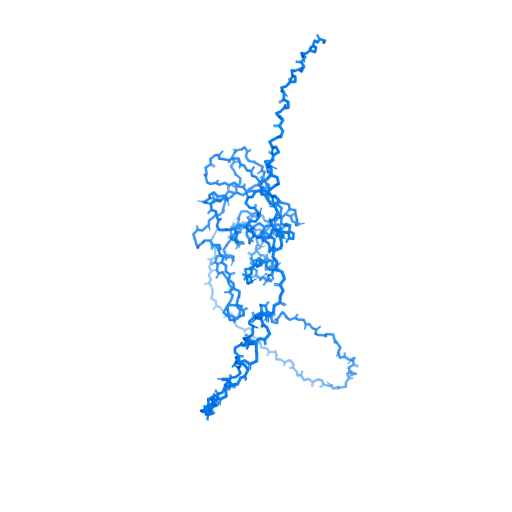97 1.00 96.75 168 PRO A O 1
ATOM 1175 N N . ASP A 1 169 ? -8.901 -6.190 -6.744 1.00 97.00 169 ASP A N 1
ATOM 1176 C CA . ASP A 1 169 ? -10.237 -5.752 -6.345 1.00 97.00 169 ASP A CA 1
ATOM 1177 C C . ASP A 1 169 ? -10.266 -5.081 -4.960 1.00 97.00 169 ASP A C 1
ATOM 1179 O O . ASP A 1 169 ? -11.344 -4.681 -4.516 1.00 97.00 169 ASP A O 1
ATOM 1183 N N . LEU A 1 170 ? -9.115 -4.920 -4.286 1.00 98.50 170 LEU A N 1
ATOM 1184 C CA . LEU A 1 170 ? -9.055 -4.249 -2.987 1.00 98.50 170 LEU A CA 1
ATOM 1185 C C . LEU A 1 170 ? -9.542 -2.800 -3.116 1.00 98.50 170 LEU A C 1
ATOM 1187 O O . LEU A 1 170 ? -9.088 -2.031 -3.974 1.00 98.50 170 LEU A O 1
ATOM 1191 N N . GLN A 1 171 ? -10.470 -2.425 -2.244 1.00 98.12 171 GLN A N 1
ATOM 1192 C CA . GLN A 1 171 ? -10.999 -1.072 -2.141 1.00 98.12 171 GLN A CA 1
ATOM 1193 C C . GLN A 1 171 ? -10.761 -0.526 -0.739 1.00 98.12 171 GLN A C 1
ATOM 1195 O O . GLN A 1 171 ? -10.659 -1.280 0.229 1.00 98.12 171 GLN A O 1
ATOM 1200 N N . VAL A 1 172 ? -10.709 0.800 -0.657 1.00 98.38 172 VAL A N 1
ATOM 1201 C CA . VAL A 1 172 ? -10.613 1.548 0.592 1.00 98.38 172 VAL A CA 1
ATOM 1202 C C . VAL A 1 172 ? -11.713 2.600 0.638 1.00 98.38 172 VAL A C 1
ATOM 1204 O O . VAL A 1 172 ? -12.056 3.217 -0.380 1.00 98.38 172 VAL A O 1
ATOM 1207 N N . ARG A 1 173 ? -12.282 2.769 1.825 1.00 97.50 173 ARG A N 1
ATOM 1208 C CA . ARG A 1 173 ? -13.266 3.795 2.149 1.00 97.50 173 ARG A CA 1
ATOM 1209 C C . ARG A 1 173 ? -12.848 4.539 3.407 1.00 97.50 173 ARG A C 1
ATOM 1211 O O . ARG A 1 173 ? -12.057 4.012 4.190 1.00 97.50 173 ARG A O 1
ATOM 1218 N N . GLY A 1 174 ? -13.392 5.737 3.578 1.00 96.38 174 GLY A N 1
ATOM 1219 C CA . GLY A 1 174 ? -13.249 6.505 4.809 1.00 96.38 174 GLY A CA 1
ATOM 1220 C C . GLY A 1 174 ? -13.856 5.804 6.036 1.00 96.38 174 GLY A C 1
ATOM 1221 O O . GLY A 1 174 ? -14.442 4.717 5.917 1.00 96.38 174 GLY A O 1
ATOM 1222 N N . PRO A 1 175 ? -13.729 6.433 7.211 1.00 96.25 175 PRO A N 1
ATOM 1223 C CA . PRO A 1 175 ? -14.210 5.882 8.470 1.00 96.25 175 PRO A CA 1
ATOM 1224 C C . PRO A 1 175 ? -15.737 5.738 8.496 1.00 96.25 175 PRO A C 1
ATOM 1226 O O . PRO A 1 175 ? -16.476 6.504 7.870 1.00 96.25 175 PRO A O 1
ATOM 1229 N N . ARG A 1 176 ? -16.228 4.750 9.246 1.00 93.94 176 ARG A N 1
ATOM 1230 C CA . ARG A 1 176 ? -17.648 4.612 9.596 1.00 93.94 176 ARG A CA 1
ATOM 1231 C C . ARG A 1 176 ? -17.991 5.429 10.834 1.00 93.94 176 ARG A C 1
ATOM 1233 O O . ARG A 1 176 ? -17.134 5.960 11.531 1.00 93.94 176 ARG A O 1
ATOM 1240 N N . SER A 1 177 ? -19.285 5.498 11.137 1.00 92.69 177 SER A N 1
ATOM 1241 C CA . SER A 1 177 ? -19.741 6.052 12.409 1.00 92.69 177 SER A CA 1
ATOM 1242 C C . SER A 1 177 ? -19.128 5.269 13.576 1.00 92.69 177 SER A C 1
ATOM 1244 O O . SER A 1 177 ? -19.303 4.057 13.659 1.00 92.69 177 SER A O 1
ATOM 1246 N N . GLY A 1 178 ? -18.417 5.971 14.460 1.00 92.44 178 GLY A N 1
ATOM 1247 C CA . GLY A 1 178 ? -17.720 5.384 15.608 1.00 92.44 178 GLY A CA 1
ATOM 1248 C C . GLY A 1 178 ? -16.239 5.083 15.369 1.00 92.44 178 GLY A C 1
ATOM 1249 O O . GLY A 1 178 ? -15.517 4.892 16.345 1.00 92.44 178 GLY A O 1
ATOM 1250 N N . ASP A 1 179 ? -15.775 5.100 14.119 1.00 95.69 179 ASP A N 1
ATOM 1251 C CA . ASP A 1 179 ? -14.351 4.973 13.815 1.00 95.69 179 ASP A CA 1
ATOM 1252 C C . ASP A 1 179 ? -13.603 6.290 14.093 1.00 95.69 179 ASP A C 1
ATOM 1254 O O . ASP A 1 179 ? -14.201 7.370 14.012 1.00 95.69 179 ASP A O 1
ATOM 1258 N N . PRO A 1 180 ? -12.287 6.227 14.373 1.00 96.00 180 PRO A N 1
ATOM 1259 C CA . PRO A 1 180 ? -11.412 7.397 14.329 1.00 96.00 180 PRO A CA 1
ATOM 1260 C C . PRO A 1 180 ? -11.467 8.106 12.967 1.00 96.00 180 PRO A C 1
ATOM 1262 O O . PRO A 1 180 ? -11.636 7.462 11.933 1.00 96.00 180 PRO A O 1
ATOM 1265 N N . GLU A 1 181 ? -11.303 9.430 12.951 1.00 94.56 181 GLU A N 1
ATOM 1266 C CA . GLU A 1 181 ? -11.437 10.254 11.736 1.00 94.56 181 GLU A CA 1
ATOM 1267 C C . GLU A 1 181 ? -10.382 9.961 10.655 1.00 94.56 181 GLU A C 1
ATOM 1269 O O . GLU A 1 181 ? -10.624 10.187 9.470 1.00 94.56 181 GLU A O 1
ATOM 1274 N N . ASP A 1 182 ? -9.235 9.421 11.057 1.00 95.00 182 ASP A N 1
ATOM 1275 C CA . ASP A 1 182 ? -8.102 9.029 10.219 1.00 95.00 182 ASP A CA 1
ATOM 1276 C C . ASP A 1 182 ? -8.089 7.525 9.873 1.00 95.00 182 ASP A C 1
ATOM 1278 O O . ASP A 1 182 ? -7.135 7.029 9.264 1.00 95.00 182 ASP A O 1
ATOM 1282 N N . ALA A 1 183 ? -9.143 6.786 10.240 1.00 97.06 183 ALA A N 1
ATOM 1283 C CA . ALA A 1 183 ? -9.261 5.362 9.957 1.00 97.06 183 ALA A CA 1
ATOM 1284 C C . ALA A 1 183 ? -9.720 5.058 8.527 1.00 97.06 183 ALA A C 1
ATOM 1286 O O . ALA A 1 183 ? -10.551 5.751 7.938 1.00 97.06 183 ALA A O 1
ATOM 1287 N N . TRP A 1 184 ? -9.229 3.938 7.997 1.00 98.12 184 TRP A N 1
ATOM 1288 C CA . TRP A 1 184 ? -9.567 3.449 6.665 1.00 98.12 184 TRP A CA 1
ATOM 1289 C C . TRP A 1 184 ? -10.210 2.067 6.719 1.00 98.12 184 TRP A C 1
ATOM 1291 O O . TRP A 1 184 ? -9.695 1.138 7.347 1.00 98.12 184 TRP A O 1
ATOM 1301 N N . ARG A 1 185 ? -11.324 1.912 6.001 1.00 97.88 185 ARG A N 1
ATOM 1302 C CA . ARG A 1 185 ? -12.063 0.652 5.892 1.00 97.88 185 ARG A CA 1
ATOM 1303 C C . ARG A 1 185 ? -11.753 -0.055 4.585 1.00 97.88 185 ARG A C 1
ATOM 1305 O O . ARG A 1 185 ? -12.023 0.471 3.501 1.00 97.88 185 ARG A O 1
ATOM 1312 N N . LEU A 1 186 ? -11.206 -1.257 4.688 1.00 98.19 186 LEU A N 1
ATOM 1313 C CA . LEU A 1 186 ? -10.869 -2.105 3.553 1.00 98.19 186 LEU A CA 1
ATOM 1314 C C . LEU A 1 186 ? -12.085 -2.929 3.115 1.00 98.19 186 LEU A C 1
ATOM 1316 O O . LEU A 1 186 ? -13.015 -3.167 3.880 1.00 98.19 186 LEU A O 1
ATOM 1320 N N . SER A 1 187 ? -12.105 -3.365 1.855 1.00 97.56 187 SER A N 1
ATOM 1321 C CA . SER A 1 187 ? -13.142 -4.282 1.352 1.00 97.56 187 SER A CA 1
ATOM 1322 C C . SER A 1 187 ? -12.933 -5.744 1.755 1.00 97.56 187 SER A C 1
ATOM 1324 O O . SER A 1 187 ? -13.742 -6.587 1.379 1.00 97.56 187 SER A O 1
ATOM 1326 N N . ARG A 1 188 ? -11.839 -6.047 2.456 1.00 96.94 188 ARG A N 1
ATOM 1327 C CA . ARG A 1 188 ? -11.484 -7.354 3.021 1.00 96.94 188 ARG A CA 1
ATOM 1328 C C . ARG A 1 188 ? -10.916 -7.141 4.416 1.00 96.94 188 ARG A C 1
ATOM 1330 O O . ARG A 1 188 ? -10.416 -6.047 4.686 1.00 96.94 188 ARG A O 1
ATOM 1337 N N . GLU A 1 189 ? -10.981 -8.154 5.266 1.00 95.12 189 GLU A N 1
ATOM 1338 C CA . GLU A 1 189 ? -10.398 -8.058 6.600 1.00 95.12 189 GLU A CA 1
ATOM 1339 C C . GLU A 1 189 ? -8.866 -7.881 6.511 1.00 95.12 189 GLU A C 1
ATOM 1341 O O . GLU A 1 189 ? -8.222 -8.541 5.685 1.00 95.12 189 GLU A O 1
ATOM 1346 N N . PRO A 1 190 ? -8.253 -6.963 7.292 1.00 94.56 190 PRO A N 1
ATOM 1347 C CA . PRO A 1 190 ? -6.814 -6.711 7.220 1.00 94.56 190 PRO A CA 1
ATOM 1348 C C . PRO A 1 190 ? -5.944 -7.947 7.487 1.00 94.56 190 PRO A C 1
ATOM 1350 O O . PRO A 1 190 ? -4.864 -8.058 6.906 1.00 94.56 190 PRO A O 1
ATOM 1353 N N . ASP A 1 191 ? -6.388 -8.862 8.350 1.00 90.56 191 ASP A N 1
ATOM 1354 C CA . ASP A 1 191 ? -5.691 -10.105 8.701 1.00 90.56 191 ASP A CA 1
ATOM 1355 C C . ASP A 1 191 ? -5.877 -11.231 7.668 1.00 90.56 191 ASP A C 1
ATOM 1357 O O . ASP A 1 191 ? -5.083 -12.172 7.637 1.00 90.56 191 ASP A O 1
ATOM 1361 N N . GLU A 1 192 ? -6.858 -11.107 6.771 1.00 92.62 192 GLU A N 1
ATOM 1362 C CA . GLU A 1 192 ? -7.048 -12.001 5.621 1.00 92.62 192 GLU A CA 1
ATOM 1363 C C . GLU A 1 192 ? -6.240 -11.577 4.383 1.00 92.62 192 GLU A C 1
ATOM 1365 O O . GLU A 1 192 ? -6.158 -12.316 3.392 1.00 92.62 192 GLU A O 1
ATOM 1370 N N . LEU A 1 193 ? -5.638 -10.384 4.396 1.00 95.44 193 LEU A N 1
ATOM 1371 C CA . LEU A 1 193 ? -4.774 -9.941 3.307 1.00 95.44 193 LEU A CA 1
ATOM 1372 C C . LEU A 1 193 ? -3.466 -10.748 3.270 1.00 95.44 193 LEU A C 1
ATOM 1374 O O . LEU A 1 193 ? -2.920 -11.105 4.317 1.00 95.44 193 LEU A O 1
ATOM 1378 N N . PRO A 1 194 ? -2.882 -10.967 2.073 1.00 95.81 194 PRO A N 1
ATOM 1379 C CA . PRO A 1 194 ? -1.510 -11.452 1.979 1.00 95.81 194 PRO A CA 1
ATOM 1380 C C . PRO A 1 194 ? -0.574 -10.572 2.818 1.00 95.81 194 PRO A C 1
ATOM 1382 O O . PRO A 1 194 ? -0.678 -9.346 2.780 1.00 95.81 194 PRO A O 1
ATOM 1385 N N . SER A 1 195 ? 0.369 -11.172 3.549 1.00 95.62 195 SER A N 1
ATOM 1386 C CA . SER A 1 195 ? 1.234 -10.428 4.477 1.00 95.62 195 SER A CA 1
ATOM 1387 C C . SER A 1 195 ? 1.993 -9.288 3.789 1.00 95.62 195 SER A C 1
ATOM 1389 O O . SER A 1 195 ? 2.045 -8.170 4.301 1.00 95.62 195 SER A O 1
ATOM 1391 N N . PHE A 1 196 ? 2.518 -9.543 2.586 1.00 97.31 196 PHE A N 1
ATOM 1392 C CA . PHE A 1 196 ? 3.146 -8.514 1.759 1.00 97.31 196 PHE A CA 1
ATOM 1393 C C . PHE A 1 196 ? 2.151 -7.428 1.335 1.00 97.31 196 PHE A C 1
ATOM 1395 O O . PHE A 1 196 ? 2.487 -6.254 1.431 1.00 97.31 196 PHE A O 1
ATOM 1402 N N . ALA A 1 197 ? 0.916 -7.773 0.957 1.00 97.81 197 ALA A N 1
ATOM 1403 C CA . ALA A 1 197 ? -0.112 -6.794 0.599 1.00 97.81 197 ALA A CA 1
ATOM 1404 C C . ALA A 1 197 ? -0.439 -5.841 1.758 1.00 97.81 197 ALA A C 1
ATOM 1406 O O . ALA A 1 197 ? -0.514 -4.626 1.553 1.00 97.81 197 ALA A O 1
ATOM 1407 N N . LEU A 1 198 ? -0.587 -6.376 2.977 1.00 97.50 198 LEU A N 1
ATOM 1408 C CA . LEU A 1 198 ? -0.802 -5.567 4.178 1.00 97.50 198 LEU A CA 1
ATOM 1409 C C . LEU A 1 198 ? 0.391 -4.632 4.427 1.00 97.50 198 LEU A C 1
ATOM 1411 O O . LEU A 1 198 ? 0.196 -3.435 4.627 1.00 97.50 198 LEU A O 1
ATOM 1415 N N . ALA A 1 199 ? 1.626 -5.140 4.347 1.00 97.69 199 ALA A N 1
ATOM 1416 C CA . ALA A 1 199 ? 2.829 -4.324 4.520 1.00 97.69 199 ALA A CA 1
ATOM 1417 C C . ALA A 1 199 ? 2.958 -3.217 3.458 1.00 97.69 199 ALA A C 1
ATOM 1419 O O . ALA A 1 199 ? 3.256 -2.069 3.798 1.00 97.69 199 ALA A O 1
ATOM 1420 N N . GLN A 1 200 ? 2.692 -3.529 2.185 1.00 98.31 200 GLN A N 1
ATOM 1421 C CA . GLN A 1 200 ? 2.690 -2.550 1.094 1.00 98.31 200 GLN A CA 1
ATOM 1422 C C . GLN A 1 200 ? 1.675 -1.430 1.347 1.00 98.31 200 GLN A C 1
ATOM 1424 O O . GLN A 1 200 ? 2.003 -0.251 1.184 1.00 98.31 200 GLN A O 1
ATOM 1429 N N . LEU A 1 201 ? 0.458 -1.786 1.770 1.00 98.25 201 LEU A N 1
ATOM 1430 C CA . LEU A 1 201 ? -0.607 -0.830 2.058 1.00 98.25 201 LEU A CA 1
ATOM 1431 C C . LEU A 1 201 ? -0.247 0.070 3.246 1.00 98.25 201 LEU A C 1
ATOM 1433 O O . LEU A 1 201 ? -0.248 1.294 3.107 1.00 98.25 201 LEU A O 1
ATOM 1437 N N . VAL A 1 202 ? 0.116 -0.534 4.381 1.00 98.06 202 VAL A N 1
ATOM 1438 C CA . VAL A 1 202 ? 0.458 0.178 5.622 1.00 98.06 202 VAL A CA 1
ATOM 1439 C C . VAL A 1 202 ? 1.615 1.143 5.393 1.00 98.06 202 VAL A C 1
ATOM 1441 O O . VAL A 1 202 ? 1.522 2.304 5.775 1.00 98.06 202 VAL A O 1
ATOM 1444 N N . CYS A 1 203 ? 2.690 0.713 4.733 1.00 98.31 203 CYS A N 1
ATOM 1445 C CA . CYS A 1 203 ? 3.846 1.580 4.513 1.00 98.31 203 CYS A CA 1
ATOM 1446 C C . CYS A 1 203 ? 3.585 2.703 3.502 1.00 98.31 203 CYS A C 1
ATOM 1448 O O . CYS A 1 203 ? 4.051 3.823 3.705 1.00 98.31 203 CYS A O 1
ATOM 1450 N N . THR A 1 204 ? 2.777 2.450 2.470 1.00 98.56 204 THR A N 1
ATOM 1451 C CA . THR A 1 204 ? 2.357 3.490 1.514 1.00 98.56 204 THR A CA 1
ATOM 1452 C C . THR A 1 204 ? 1.495 4.555 2.194 1.00 98.56 204 THR A C 1
ATOM 1454 O O . THR A 1 204 ? 1.718 5.753 2.010 1.00 98.56 204 THR A O 1
ATOM 1457 N N . PHE A 1 205 ? 0.524 4.132 3.007 1.00 98.38 205 PHE A N 1
ATOM 1458 C CA . PHE A 1 205 ? -0.367 5.044 3.729 1.00 98.38 205 PHE A CA 1
ATOM 1459 C C . PHE A 1 205 ? 0.379 5.786 4.836 1.00 98.38 205 PHE A C 1
ATOM 1461 O O . PHE A 1 205 ? 0.190 6.987 4.987 1.00 98.38 205 PHE A O 1
ATOM 1468 N N . SER A 1 206 ? 1.280 5.110 5.546 1.00 97.88 206 SER A N 1
ATOM 1469 C CA . SER A 1 206 ? 2.134 5.729 6.557 1.00 97.88 206 SER A CA 1
ATOM 1470 C C . SER A 1 206 ? 2.940 6.882 5.956 1.00 97.88 206 SER A C 1
ATOM 1472 O O . SER A 1 206 ? 2.846 8.004 6.440 1.00 97.88 206 SER A O 1
ATOM 1474 N N . ALA A 1 207 ? 3.638 6.648 4.839 1.00 97.31 207 ALA A N 1
ATOM 1475 C CA . ALA A 1 207 ? 4.457 7.668 4.185 1.00 97.31 207 ALA A CA 1
ATOM 1476 C C . ALA A 1 207 ? 3.648 8.830 3.573 1.00 97.31 207 ALA A C 1
ATOM 1478 O O . ALA A 1 207 ? 4.156 9.945 3.502 1.00 97.31 207 ALA A O 1
ATOM 1479 N N . SER A 1 208 ? 2.417 8.577 3.111 1.00 94.62 208 SER A N 1
ATOM 1480 C CA . SER A 1 208 ? 1.658 9.550 2.302 1.00 94.62 208 SER A CA 1
ATOM 1481 C C . SER A 1 208 ? 0.494 10.232 3.024 1.00 94.62 208 SER A C 1
ATOM 1483 O O . SER A 1 208 ? 0.094 11.320 2.619 1.00 94.62 208 SER A O 1
ATOM 1485 N N . LEU A 1 209 ? -0.098 9.578 4.026 1.00 94.31 209 LEU A N 1
ATOM 1486 C CA . LEU A 1 209 ? -1.318 10.027 4.712 1.00 94.31 209 LEU A CA 1
ATOM 1487 C C . LEU A 1 209 ? -1.120 10.234 6.217 1.00 94.31 209 LEU A C 1
ATOM 1489 O O . LEU A 1 209 ? -1.906 10.957 6.816 1.00 94.31 209 LEU A O 1
ATOM 1493 N N . ALA A 1 210 ? -0.112 9.599 6.820 1.00 95.00 210 ALA A N 1
ATOM 1494 C CA . ALA A 1 210 ? 0.118 9.643 8.266 1.00 95.00 210 ALA A CA 1
ATOM 1495 C C . ALA A 1 210 ? 1.498 10.205 8.649 1.00 95.00 210 ALA A C 1
ATOM 1497 O O . ALA A 1 210 ? 1.937 10.002 9.778 1.00 95.00 210 ALA A O 1
ATOM 1498 N N . ASP A 1 211 ? 2.207 10.860 7.721 1.00 93.75 211 ASP A N 1
ATOM 1499 C CA . ASP A 1 211 ? 3.527 11.478 7.946 1.00 93.75 211 ASP A CA 1
ATOM 1500 C C . ASP A 1 211 ? 4.555 10.543 8.629 1.00 93.75 211 ASP A C 1
ATOM 1502 O O . ASP A 1 211 ? 5.349 10.946 9.481 1.00 93.75 211 ASP A O 1
ATOM 1506 N N . GLY A 1 212 ? 4.532 9.255 8.274 1.00 94.44 212 GLY A N 1
ATOM 1507 C CA . GLY A 1 212 ? 5.373 8.196 8.848 1.00 94.44 212 GLY A CA 1
ATOM 1508 C C . GLY A 1 212 ? 4.824 7.554 10.131 1.00 94.44 212 GLY A C 1
ATOM 1509 O O . GLY A 1 212 ? 5.441 6.638 10.678 1.00 94.44 212 GLY A O 1
ATOM 1510 N N . GLY A 1 213 ? 3.667 8.004 10.612 1.00 96.12 213 GLY A N 1
ATOM 1511 C CA . GLY A 1 213 ? 2.935 7.441 11.743 1.00 96.12 213 GLY A CA 1
ATOM 1512 C C . GLY A 1 213 ? 2.236 6.110 11.434 1.00 96.12 213 GLY A C 1
ATOM 1513 O O . GLY A 1 213 ? 2.261 5.624 10.295 1.00 96.12 213 GLY A O 1
ATOM 1514 N N . PRO A 1 214 ? 1.628 5.475 12.453 1.00 95.75 214 PRO A N 1
ATOM 1515 C CA . PRO A 1 214 ? 0.847 4.263 12.258 1.00 95.75 214 PRO A CA 1
ATOM 1516 C C . PRO A 1 214 ? -0.439 4.542 11.475 1.00 95.75 214 PRO A C 1
ATOM 1518 O O . PRO A 1 214 ? -1.004 5.628 11.553 1.00 95.75 214 PRO A O 1
ATOM 1521 N N . VAL A 1 215 ? -0.918 3.532 10.754 1.00 97.50 215 VAL A N 1
ATOM 1522 C CA . VAL A 1 215 ? -2.147 3.606 9.957 1.00 97.50 215 VAL A CA 1
ATOM 1523 C C . VAL A 1 215 ? -3.256 2.854 10.673 1.00 97.50 215 VAL A C 1
ATOM 1525 O O . VAL A 1 215 ? -3.055 1.726 11.124 1.00 97.50 215 VAL A O 1
ATOM 1528 N N . LEU A 1 216 ? -4.430 3.470 10.758 1.00 97.62 216 LEU A N 1
ATOM 1529 C CA . LEU A 1 216 ? -5.609 2.864 11.355 1.00 97.62 216 LEU A CA 1
ATOM 1530 C C . LEU A 1 216 ? -6.427 2.152 10.275 1.00 97.62 216 LEU A C 1
ATOM 1532 O O . LEU A 1 216 ? -6.963 2.796 9.373 1.00 97.62 216 LEU A O 1
ATOM 1536 N N . LEU A 1 217 ? -6.496 0.821 10.341 1.00 97.50 217 LEU A N 1
ATOM 1537 C CA . LEU A 1 217 ? -7.199 -0.007 9.359 1.00 97.50 217 LEU A CA 1
ATOM 1538 C C . LEU A 1 217 ? -8.265 -0.867 10.034 1.00 97.50 217 LEU A C 1
ATOM 1540 O O . LEU A 1 217 ? -8.044 -1.417 11.113 1.00 97.50 217 LEU A O 1
ATOM 1544 N N . GLY A 1 218 ? -9.400 -1.023 9.366 1.00 96.62 218 GLY A N 1
ATOM 1545 C CA . GLY A 1 218 ? -10.433 -1.988 9.727 1.00 96.62 218 GLY A CA 1
ATOM 1546 C C . GLY A 1 218 ? -11.010 -2.668 8.490 1.00 96.62 218 GLY A C 1
ATOM 1547 O O . GLY A 1 218 ? -10.862 -2.166 7.371 1.00 96.62 218 GLY A O 1
ATOM 1548 N N . GLY A 1 219 ? -11.656 -3.814 8.681 1.00 95.88 219 GLY A N 1
ATOM 1549 C CA . GLY A 1 219 ? -12.274 -4.570 7.597 1.00 95.88 219 GLY A CA 1
ATOM 1550 C C . GLY A 1 219 ? -13.657 -4.075 7.179 1.00 95.88 219 GLY A C 1
ATOM 1551 O O . GLY A 1 219 ? -14.113 -3.017 7.634 1.00 95.88 219 GLY A O 1
ATOM 1552 N N . PRO A 1 220 ? -14.317 -4.804 6.262 1.00 95.19 220 PRO A N 1
ATOM 1553 C CA . PRO A 1 220 ? -15.642 -4.479 5.760 1.00 95.19 220 PRO A CA 1
ATOM 1554 C C . PRO A 1 220 ? -16.754 -4.702 6.783 1.00 95.19 220 PRO A C 1
ATOM 1556 O O . PRO A 1 220 ? -17.823 -4.122 6.590 1.00 95.19 220 PRO A O 1
ATOM 1559 N N . ASP A 1 221 ? -16.542 -5.478 7.839 1.00 90.94 221 ASP A N 1
ATOM 1560 C CA . ASP A 1 221 ? -17.549 -5.701 8.876 1.00 90.94 221 ASP A CA 1
ATOM 1561 C C . ASP A 1 221 ? -17.402 -4.689 10.026 1.00 90.94 221 ASP A C 1
ATOM 1563 O O . ASP A 1 221 ? -16.650 -3.713 9.933 1.00 90.94 221 ASP A O 1
ATOM 1567 N N . ASP A 1 222 ? -18.182 -4.858 11.093 1.00 86.31 222 ASP A N 1
ATOM 1568 C CA . ASP A 1 222 ? -18.179 -3.964 12.263 1.00 86.31 222 ASP A CA 1
ATOM 1569 C C . ASP A 1 222 ? -17.024 -4.257 13.237 1.00 86.31 222 ASP A C 1
ATOM 1571 O O . ASP A 1 222 ? -17.008 -3.778 14.375 1.00 86.31 222 ASP A O 1
ATOM 1575 N N . ASP A 1 223 ? -16.037 -5.036 12.791 1.00 87.12 223 ASP A N 1
ATOM 1576 C CA . ASP A 1 223 ? -14.827 -5.288 13.551 1.00 87.12 223 ASP A CA 1
ATOM 1577 C C . ASP A 1 223 ? -14.060 -3.991 13.832 1.00 87.12 223 ASP A C 1
ATOM 1579 O O . ASP A 1 223 ? -14.109 -2.991 13.099 1.00 87.12 223 ASP A O 1
ATOM 1583 N N . ARG A 1 224 ? -13.356 -3.999 14.965 1.00 90.19 224 ARG A N 1
ATOM 1584 C CA . ARG A 1 224 ? -12.632 -2.830 15.470 1.00 90.19 224 ARG A CA 1
ATOM 1585 C C . ARG A 1 224 ? -11.513 -2.410 14.519 1.00 90.19 224 ARG A C 1
ATOM 1587 O O . ARG A 1 224 ? -10.830 -3.244 13.932 1.00 90.19 224 ARG A O 1
ATOM 1594 N N . VAL A 1 225 ? -11.274 -1.106 14.460 1.00 95.56 225 VAL A N 1
ATOM 1595 C CA . VAL A 1 225 ? -10.087 -0.546 13.813 1.00 95.56 225 VAL A CA 1
ATOM 1596 C C . VAL A 1 225 ? -8.846 -0.885 14.643 1.00 95.56 225 VAL A C 1
ATOM 1598 O O . VAL A 1 225 ? -8.853 -0.782 15.873 1.00 95.56 225 VAL A O 1
ATOM 1601 N N . LEU A 1 226 ? -7.777 -1.296 13.967 1.00 95.38 226 LEU A N 1
ATOM 1602 C CA . LEU A 1 226 ? -6.482 -1.606 14.562 1.00 95.38 226 LEU A CA 1
ATOM 1603 C C . LEU A 1 226 ? -5.409 -0.652 14.021 1.00 95.38 226 LEU A C 1
ATOM 1605 O O . LEU A 1 226 ? -5.482 -0.181 12.887 1.00 95.38 226 LEU A O 1
ATOM 1609 N N . SER A 1 227 ? -4.400 -0.380 14.843 1.00 95.81 227 SER A N 1
ATOM 1610 C CA . SER A 1 227 ? -3.240 0.441 14.507 1.00 95.81 227 SER A CA 1
ATOM 1611 C C . SER A 1 227 ? -2.101 -0.416 13.970 1.00 95.81 227 SER A C 1
ATOM 1613 O O . SER A 1 227 ? -1.646 -1.343 14.644 1.00 95.81 227 SER A O 1
ATOM 1615 N N . TYR A 1 228 ? -1.615 -0.077 12.776 1.00 95.50 228 TYR A N 1
ATOM 1616 C CA . TYR A 1 228 ? -0.536 -0.774 12.082 1.00 95.50 228 TYR A CA 1
ATOM 1617 C C . TYR A 1 228 ? 0.648 0.173 11.835 1.00 95.50 228 TYR A C 1
ATOM 1619 O O . TYR A 1 228 ? 0.564 1.059 10.980 1.00 95.50 228 TYR A O 1
ATOM 1627 N N . PRO A 1 229 ? 1.777 0.018 12.546 1.00 95.25 229 PRO A N 1
ATOM 1628 C CA . PRO A 1 229 ? 2.973 0.814 12.291 1.00 95.25 229 PRO A CA 1
ATOM 1629 C C . PRO A 1 229 ? 3.789 0.262 11.110 1.00 95.25 229 PRO A C 1
ATOM 1631 O O . PRO A 1 229 ? 4.092 -0.933 11.063 1.00 95.25 229 PRO A O 1
ATOM 1634 N N . CYS A 1 230 ? 4.251 1.134 10.204 1.00 96.12 230 CYS A N 1
ATOM 1635 C CA . CYS A 1 230 ? 5.253 0.763 9.195 1.00 96.12 230 CYS A CA 1
ATOM 1636 C C . CYS A 1 230 ? 6.656 0.691 9.822 1.00 96.12 230 CYS A C 1
ATOM 1638 O O . CYS A 1 230 ? 7.484 1.591 9.697 1.00 96.12 230 CYS A O 1
ATOM 1640 N N . THR A 1 231 ? 6.927 -0.392 10.547 1.00 94.62 231 THR A N 1
ATOM 1641 C CA . THR A 1 231 ? 8.251 -0.638 11.132 1.00 94.62 231 THR A CA 1
ATOM 1642 C C . THR A 1 231 ? 9.216 -1.237 10.109 1.00 94.62 231 THR A C 1
ATOM 1644 O O . THR A 1 231 ? 8.811 -1.847 9.120 1.00 94.62 231 THR A O 1
ATOM 1647 N N . GLN A 1 232 ? 10.520 -1.143 10.380 1.00 93.81 232 GLN A N 1
ATOM 1648 C CA . GLN A 1 232 ? 11.532 -1.866 9.601 1.00 93.81 232 GLN A CA 1
ATOM 1649 C C . GLN A 1 232 ? 11.295 -3.388 9.611 1.00 93.81 232 GLN A C 1
ATOM 1651 O O . GLN A 1 232 ? 11.575 -4.067 8.625 1.00 93.81 232 GLN A O 1
ATOM 1656 N N . GLU A 1 233 ? 10.752 -3.919 10.709 1.00 93.25 233 GLU A N 1
ATOM 1657 C CA . GLU A 1 233 ? 10.360 -5.325 10.825 1.00 93.25 233 GLU A CA 1
ATOM 1658 C C . GLU A 1 233 ? 9.244 -5.665 9.835 1.00 93.25 233 GLU A C 1
ATOM 1660 O O . GLU A 1 233 ? 9.417 -6.569 9.027 1.00 93.25 233 GLU A O 1
ATOM 1665 N N . LEU A 1 234 ? 8.158 -4.879 9.804 1.00 94.38 234 LEU A N 1
ATOM 1666 C CA . LEU A 1 234 ? 7.075 -5.066 8.832 1.00 94.38 234 LEU A CA 1
ATOM 1667 C C . LEU A 1 234 ? 7.593 -4.994 7.390 1.00 94.38 234 LEU A C 1
ATOM 1669 O O . LEU A 1 234 ? 7.105 -5.712 6.525 1.00 94.38 234 LEU A O 1
ATOM 1673 N N . ARG A 1 235 ? 8.601 -4.151 7.131 1.00 95.25 235 ARG A N 1
ATOM 1674 C CA . ARG A 1 235 ? 9.193 -4.001 5.798 1.00 95.25 235 ARG A CA 1
ATOM 1675 C C . ARG A 1 235 ? 10.057 -5.181 5.359 1.00 95.25 235 ARG A C 1
ATOM 1677 O O . ARG A 1 235 ? 10.146 -5.440 4.163 1.00 95.25 235 ARG A O 1
ATOM 1684 N N . THR A 1 236 ? 10.710 -5.861 6.297 1.00 94.81 236 THR A N 1
ATOM 1685 C CA . THR A 1 236 ? 11.697 -6.917 6.004 1.00 94.81 236 THR A CA 1
ATOM 1686 C C . THR A 1 236 ? 11.194 -8.329 6.296 1.00 94.81 236 THR A C 1
ATOM 1688 O O . THR A 1 236 ? 11.760 -9.286 5.776 1.00 94.81 236 THR A O 1
ATOM 1691 N N . ARG A 1 237 ? 10.142 -8.462 7.116 1.00 93.06 237 ARG A N 1
ATOM 1692 C CA . ARG A 1 237 ? 9.456 -9.717 7.469 1.00 93.06 237 ARG A CA 1
ATOM 1693 C C . ARG A 1 237 ? 7.940 -9.499 7.588 1.00 93.06 237 ARG A C 1
ATOM 1695 O O . ARG A 1 237 ? 7.396 -9.516 8.698 1.00 93.06 237 ARG A O 1
ATOM 1702 N N . PRO A 1 238 ? 7.229 -9.249 6.475 1.00 91.50 238 PRO A N 1
ATOM 1703 C CA . PRO A 1 238 ? 5.797 -8.935 6.496 1.00 91.50 238 PRO A CA 1
ATOM 1704 C C . PRO A 1 238 ? 4.920 -9.976 7.203 1.00 91.50 238 PRO A C 1
ATOM 1706 O O . PRO A 1 238 ? 3.880 -9.627 7.760 1.00 91.50 238 PRO A O 1
ATOM 1709 N N . GLU A 1 239 ? 5.343 -11.240 7.246 1.00 84.06 239 GLU A N 1
ATOM 1710 C CA . GLU A 1 239 ? 4.674 -12.328 7.965 1.00 84.06 239 GLU A CA 1
ATOM 1711 C C . GLU A 1 239 ? 4.541 -12.084 9.480 1.00 84.06 239 GLU A C 1
ATOM 1713 O O . GLU A 1 239 ? 3.579 -12.544 10.094 1.00 84.06 239 GLU A O 1
ATOM 1718 N N . ALA A 1 240 ? 5.452 -11.314 10.086 1.00 69.62 240 ALA A N 1
ATOM 1719 C CA . ALA A 1 240 ? 5.376 -10.931 11.498 1.00 69.62 240 ALA A CA 1
ATOM 1720 C C . ALA A 1 240 ? 4.340 -9.815 11.755 1.00 69.62 240 ALA A C 1
ATOM 1722 O O . ALA A 1 240 ? 3.900 -9.601 12.890 1.00 69.62 240 ALA A O 1
ATOM 1723 N N . GLY A 1 241 ? 3.929 -9.109 10.697 1.00 60.72 241 GLY A N 1
ATOM 1724 C CA . GLY A 1 241 ? 3.044 -7.947 10.744 1.00 60.72 241 GLY A CA 1
ATOM 1725 C C . GLY A 1 241 ? 1.591 -8.246 11.101 1.00 60.72 241 GLY A C 1
ATOM 1726 O O . GLY A 1 241 ? 0.920 -7.390 11.671 1.00 60.72 241 GLY A O 1
ATOM 1727 N N . LEU A 1 242 ? 1.111 -9.463 10.834 1.00 59.72 242 LEU A N 1
ATOM 1728 C CA . LEU A 1 242 ? -0.280 -9.857 11.101 1.00 59.72 242 LEU A CA 1
ATOM 1729 C C . LEU A 1 242 ? -0.625 -9.824 12.601 1.00 59.72 242 LEU A C 1
ATOM 1731 O O . LEU A 1 242 ? -1.768 -9.580 12.971 1.00 59.72 242 LEU A O 1
ATOM 1735 N N . THR A 1 243 ? 0.371 -9.985 13.479 1.00 60.34 243 THR A N 1
ATOM 1736 C CA . THR A 1 243 ? 0.206 -9.838 14.938 1.00 60.34 243 THR A CA 1
ATOM 1737 C C . THR A 1 243 ? 0.459 -8.421 15.462 1.00 60.34 243 THR A C 1
ATOM 1739 O O . THR A 1 243 ? 0.339 -8.191 16.664 1.00 60.34 243 THR A O 1
ATOM 1742 N N . ALA A 1 244 ? 0.831 -7.471 14.597 1.00 54.38 244 ALA A N 1
ATOM 1743 C CA . ALA A 1 244 ? 1.243 -6.125 15.002 1.00 54.38 244 ALA A CA 1
ATOM 1744 C C . ALA A 1 244 ? 0.079 -5.135 15.167 1.00 54.38 244 ALA A C 1
ATOM 1746 O O . ALA A 1 244 ? 0.287 -4.066 15.738 1.00 54.38 244 ALA A O 1
ATOM 1747 N N . GLY A 1 245 ? -1.122 -5.478 14.687 1.00 61.66 245 GLY A N 1
ATOM 1748 C CA . GLY A 1 245 ? -2.316 -4.652 14.848 1.00 61.66 245 GLY A CA 1
ATOM 1749 C C . GLY A 1 245 ? -2.669 -4.477 16.326 1.00 61.66 245 GLY A C 1
ATOM 1750 O O . GLY A 1 245 ? -3.157 -5.411 16.964 1.00 61.66 245 GLY A O 1
ATOM 1751 N N . ALA A 1 246 ? -2.428 -3.290 16.880 1.00 77.50 246 ALA A N 1
ATOM 1752 C CA . ALA A 1 246 ? -2.833 -2.958 18.244 1.00 77.50 246 ALA A CA 1
ATOM 1753 C C . ALA A 1 246 ? -4.240 -2.347 18.235 1.00 77.50 246 ALA A C 1
ATOM 1755 O O . ALA A 1 246 ? -4.542 -1.513 17.387 1.00 77.50 246 ALA A O 1
ATOM 1756 N N . SER A 1 247 ? -5.108 -2.741 19.171 1.00 71.19 247 SER A N 1
ATOM 1757 C CA . SER A 1 247 ? -6.394 -2.056 19.355 1.00 71.19 247 SER A CA 1
ATOM 1758 C C . SER A 1 247 ? -6.159 -0.602 19.758 1.00 71.19 247 SER A C 1
ATOM 1760 O O . SER A 1 247 ? -5.347 -0.357 20.655 1.00 71.19 247 SER A O 1
ATOM 1762 N N . VAL A 1 248 ? -6.874 0.312 19.106 1.00 71.00 248 VAL A N 1
ATOM 1763 C CA . VAL A 1 248 ? -6.865 1.754 19.394 1.00 71.00 248 VAL A CA 1
ATOM 1764 C C . VAL A 1 248 ? -7.848 2.086 20.506 1.00 71.00 248 VAL A C 1
ATOM 1766 O O . VAL A 1 248 ? -8.917 1.435 20.548 1.00 71.00 248 VAL A O 1
#

pLDDT: mean 76.53, std 20.96, range [32.94, 98.62]

Radius of gyration: 31.79 Å; chains: 1; bounding box: 64×84×84 Å

Sequence (248 aa):
MRRAARTPAARTPAARTPVTRRPATRRPVAALLVAAALAAASGCGIRATSVPVDAGAAPSRVSCTTPSEDPGPGAPPASPSGTAQPSPSGSSSADASASPGAEASGKPAAQRAVEVYLVCRSEVVPRTRTAEFRDDDPEAAARRLVGLLRAGPTREEGGAGFTTDVPPDLQVRGPRSGDPEDAWRLSREPDELPSFALAQLVCTFSASLADGGPVLLGGPDDDRVLSYPCTQELRTRPEAGLTAGASV

Foldseek 3Di:
DDDDDDDDDDDDDDDDDDDDDDDDDDDDDPPVVVVVVVVVPPDPDDPPPPPPPPPDDDPPPLALDDPDPDPDPDDPDDDDDDDDDDDDPDDDDDDDDDDDDDPPPFDDWDWDWAWFWWDAPQFTDTDIDTDTDGPPCVQVVLQVNLVVLLVFDDPSSVVSRTGHQADNPKGWGADDVPADRQEIEIQAALLPGDLRNSLRSQQRCCVPPVVQAWYWYGYPDPDATWTFHNDPCCGRHSVVRSVVTHGD

Secondary structure (DSSP, 8-state):
--PPPPP-PPPPPP-----PPPPP----STHHHHHHHHTTS-------------------------------S----PPP---------------------S----PPPEEEEEEEEEEETTEEEEEEEEEEE-TT-HHHHHHHHHHHHHH-S-HHHHHTTEE--S-TT--EE-PPTTS-TT-EEESS-TTTS-HHHHHHHHHHHHHHHSTTS-EEEE-SSSPPPEEE---HHHHH-GGGGGG--EE-